Protein 4LF0 (pdb70)

CATH classification: 3.60.110.10

Secondary structure (DSSP, 8-state):
-B-S-S---TTEEEEEEE-PBPP---SHHHHHHHHHHHHHHHHHHHHH-TTEEEEE--TTTTT----SHHHHHHHPBPSSSHHHHHHHHHHHHTT-EEEEEEEEE--TTTTSSPPEEEEEEE-TTS-EEEEEE-SS--TTT--PPP------EE-GGG-EEEEEEGGGGGSHHHHHHHHHTT-SEEEEEE--BTT-HHHHHHHHHHHHHHHT-EEEEEE-EEE-SS-EEE---EEE-TTS-EEEE--S-TT-EEEEEEEHHHHHHHHHH--TT-HHHHHTSBTHHHHHHTTS-SS-B-S---HHHHHHHH-HHHHHHHHHHHS-SSSS-TTS-BTTB---

Radius of gyration: 20.75 Å; Cα contacts (8 Å, |Δi|>4): 813; chains: 1; bounding box: 48×52×61 Å

InterPro domains:
  IPR003010 Carbon-nitrogen hydrolase [PF00795] (15-268)
  IPR003010 Carbon-nitrogen hydrolase [PS50263] (13-260)
  IPR023719 Aliphatic amidase [MF_01242] (1-340)
  IPR036526 Carbon-nitrogen hydrolase superfamily [G3DSA:3.60.110.10] (1-348)
  IPR036526 Carbon-nitrogen hydrolase superfamily [SSF56317] (11-275)
  IPR050345 Aliphatic Amidase/Beta-Ureidopropionase [PTHR43674] (3-278)

Structure (mmCIF, N/CA/C/O backbone):
data_4LF0
#
_entry.id   4LF0
#
_cell.length_a   130.633
_cell.length_b   130.633
_cell.length_c   130.633
_cell.angle_alpha   90.00
_cell.angle_beta   90.00
_cell.angle_gamma   90.00
#
_symmetry.space_group_name_H-M   'P 42 3 2'
#
loop_
_entity.id
_entity.type
_entity.pdbx_description
1 polymer 'Aliphatic amidase'
2 water water
#
loop_
_atom_site.group_PDB
_atom_site.id
_atom_site.type_symbol
_atom_site.label_atom_id
_atom_site.label_alt_id
_atom_site.label_comp_id
_atom_site.label_asym_id
_atom_site.label_entity_id
_atom_site.label_seq_id
_atom_site.pdbx_PDB_ins_code
_atom_site.Cartn_x
_atom_site.Cartn_y
_atom_site.Cartn_z
_atom_site.occupancy
_atom_site.B_iso_or_equiv
_atom_site.auth_seq_id
_atom_site.auth_comp_id
_atom_site.auth_asym_id
_atom_site.auth_atom_id
_atom_site.pdbx_PDB_model_num
ATOM 1 N N . MET A 1 1 ? -29.541 -13.949 47.664 1.00 4.72 1 MET A N 1
ATOM 2 C CA . MET A 1 1 ? -29.560 -15.230 46.938 1.00 4.86 1 MET A CA 1
ATOM 3 C C . MET A 1 1 ? -30.733 -15.285 45.987 1.00 4.08 1 MET A C 1
ATOM 4 O O . MET A 1 1 ? -31.775 -15.931 46.283 1.00 6.27 1 MET A O 1
ATOM 9 N N . ARG A 1 2 ? -30.703 -14.540 44.897 1.00 3.59 2 ARG A N 1
ATOM 10 C CA . ARG A 1 2 ? -31.827 -14.447 44.001 1.00 3.25 2 ARG A CA 1
ATOM 11 C C . ARG A 1 2 ? -31.300 -14.130 42.615 1.00 3.24 2 ARG A C 1
ATOM 12 O O . ARG A 1 2 ? -30.252 -13.492 42.463 1.00 4.86 2 ARG A O 1
ATOM 20 N N . HIS A 1 3 ? -32.040 -14.587 41.596 1.00 2.96 3 HIS A N 1
ATOM 21 C CA . HIS A 1 3 ? -31.556 -14.544 40.220 1.00 2.79 3 HIS A CA 1
ATOM 22 C C . HIS A 1 3 ? -32.589 -14.000 39.272 1.00 2.83 3 HIS A C 1
ATOM 23 O O . HIS A 1 3 ? -33.767 -14.421 39.298 1.00 3.61 3 HIS A O 1
ATOM 30 N N . GLY A 1 4 ? -32.164 -13.144 38.360 1.00 2.69 4 GLY A N 1
ATOM 31 C CA . GLY A 1 4 ? -32.925 -12.707 37.231 1.00 3.26 4 GLY A CA 1
ATOM 32 C C . GLY A 1 4 ? -32.898 -11.243 36.967 1.00 2.97 4 GLY A C 1
ATOM 33 O O . GLY A 1 4 ? -33.197 -10.843 35.820 1.00 3.64 4 GLY A O 1
ATOM 34 N N . ASP A 1 5 ? -32.627 -10.431 37.964 1.00 3.14 5 ASP A N 1
ATOM 35 C CA . ASP A 1 5 ? -32.606 -8.970 37.816 1.00 3.49 5 ASP A CA 1
ATOM 36 C C . ASP A 1 5 ? -31.184 -8.495 37.514 1.00 3.14 5 ASP A C 1
ATOM 37 O O . ASP A 1 5 ? -30.213 -9.211 37.726 1.00 3.65 5 ASP A O 1
ATOM 42 N N . ILE A 1 6 ? -31.085 -7.226 37.083 1.00 3.31 6 ILE A N 1
ATOM 43 C CA . ILE A 1 6 ? -29.824 -6.534 36.890 1.00 3.39 6 ILE A CA 1
ATOM 44 C C . ILE A 1 6 ? -29.477 -5.583 38.053 1.00 3.83 6 ILE A C 1
ATOM 45 O O . ILE A 1 6 ? -28.368 -5.045 38.041 1.00 4.20 6 ILE A O 1
ATOM 50 N N . SER A 1 7 ? -30.391 -5.402 38.964 1.00 3.80 7 SER A N 1
ATOM 51 C CA . SER A 1 7 ? -30.182 -4.514 40.112 1.00 4.25 7 SER A CA 1
ATOM 52 C C . SER A 1 7 ? -29.395 -5.197 41.219 1.00 4.04 7 SER A C 1
ATOM 53 O O . SER A 1 7 ? -29.076 -6.420 41.136 1.00 4.47 7 SER A O 1
ATOM 56 N N . SER A 1 8 ? -29.084 -4.469 42.273 1.00 4.07 8 SER A N 1
ATOM 57 C CA . SER A 1 8 ? -28.671 -5.029 43.553 1.00 4.25 8 SER A CA 1
ATOM 58 C C . SER A 1 8 ? -29.077 -4.074 44.621 1.00 3.99 8 SER A C 1
ATOM 59 O O . SER A 1 8 ? -29.376 -2.881 44.330 1.00 7.15 8 SER A O 1
ATOM 62 N N . SER A 1 9 ? -29.163 -4.492 45.849 1.00 4.18 9 SER A N 1
ATOM 63 C CA . SER A 1 9 ? -29.626 -3.666 46.943 1.00 4.41 9 SER A CA 1
ATOM 64 C C . SER A 1 9 ? -28.523 -3.571 47.995 1.00 4.14 9 SER A C 1
ATOM 65 O O . SER A 1 9 ? -27.503 -4.232 47.933 1.00 4.69 9 SER A O 1
ATOM 68 N N . HIS A 1 10 ? -28.781 -2.775 49.067 1.00 4.74 10 HIS A N 1
ATOM 69 C CA . HIS A 1 10 ? -27.843 -2.753 50.146 1.00 5.02 10 HIS A CA 1
ATOM 70 C C . HIS A 1 10 ? -27.564 -4.133 50.727 1.00 4.65 10 HIS A C 1
ATOM 71 O O . HIS A 1 10 ? -26.478 -4.357 51.261 1.00 6.17 10 HIS A O 1
ATOM 78 N N . ASP A 1 11 ? -28.541 -5.043 50.669 1.00 4.20 11 ASP A N 1
ATOM 79 C CA . ASP A 1 11 ? -28.362 -6.375 51.192 1.00 4.25 11 ASP A CA 1
ATOM 80 C C . ASP A 1 11 ? -27.657 -7.349 50.247 1.00 4.00 11 ASP A C 1
ATOM 81 O O . ASP A 1 11 ? -27.187 -8.371 50.733 1.00 4.96 11 ASP A O 1
ATOM 86 N N . THR A 1 12 ? -27.632 -7.074 48.941 1.00 4.00 12 THR A N 1
ATOM 87 C CA . THR A 1 12 ? -27.105 -8.048 47.979 1.00 4.33 12 THR A CA 1
ATOM 88 C C . THR A 1 12 ? -25.897 -7.580 47.288 1.00 3.86 12 THR A C 1
ATOM 89 O O . THR A 1 12 ? -25.794 -6.401 46.867 1.00 5.16 12 THR A O 1
ATOM 93 N N . VAL A 1 13 ? -24.946 -8.480 47.078 1.00 4.07 13 VAL A N 1
ATOM 94 C CA . VAL A 1 13 ? -23.796 -8.227 46.208 1.00 3.63 13 VAL A CA 1
ATOM 95 C C . VAL A 1 13 ? -24.156 -8.738 44.838 1.00 3.24 13 VAL A C 1
ATOM 96 O O . VAL A 1 13 ? -24.503 -9.904 44.635 1.00 3.54 13 VAL A O 1
ATOM 100 N N . GLY A 1 14 ? -24.073 -7.843 43.852 1.00 3.36 14 GLY A N 1
ATOM 101 C CA . GLY A 1 14 ? -24.302 -8.220 42.460 1.00 3.35 14 GLY A CA 1
ATOM 102 C C . GLY A 1 14 ? -23.045 -8.800 41.894 1.00 3.12 14 GLY A C 1
ATOM 103 O O . GLY A 1 14 ? -22.042 -8.063 41.705 1.00 4.10 14 GLY A O 1
ATOM 104 N N . ILE A 1 15 ? -23.032 -10.088 41.595 1.00 2.78 15 ILE A N 1
ATOM 105 C CA . ILE A 1 15 ? -21.860 -10.777 41.075 1.00 3.06 15 ILE A CA 1
ATOM 106 C C . ILE A 1 15 ? -22.049 -11.113 39.615 1.00 3.07 15 ILE A C 1
ATOM 107 O O . ILE A 1 15 ? -23.067 -11.781 39.268 1.00 3.35 15 ILE A O 1
ATOM 112 N N . ALA A 1 16 ? -21.137 -10.710 38.753 1.00 3.31 16 ALA A N 1
ATOM 113 C CA . ALA A 1 16 ? -21.073 -11.171 37.373 1.00 3.17 16 ALA A CA 1
ATOM 114 C C . ALA A 1 16 ? -19.895 -12.076 37.172 1.00 3.09 16 ALA A C 1
ATOM 115 O O . ALA A 1 16 ? -18.785 -11.790 37.692 1.00 3.92 16 ALA A O 1
ATOM 117 N N . VAL A 1 17 ? -20.085 -13.166 36.451 1.00 3.06 17 VAL A N 1
ATOM 118 C CA . VAL A 1 17 ? -19.044 -14.090 36.051 1.00 3.03 17 VAL A CA 1
ATOM 119 C C . VAL A 1 17 ? -18.978 -14.126 34.534 1.00 2.60 17 VAL A C 1
ATOM 120 O O . VAL A 1 17 ? -20.015 -14.004 33.868 1.00 3.40 17 VAL A O 1
ATOM 124 N N . VAL A 1 18 ? -17.780 -14.291 33.984 1.00 2.74 18 VAL A N 1
ATOM 125 C CA . VAL A 1 18 ? -17.562 -14.160 32.547 1.00 2.89 18 VAL A CA 1
ATOM 126 C C . VAL A 1 18 ? -16.930 -15.427 31.967 1.00 2.70 18 VAL A C 1
ATOM 127 O O . VAL A 1 18 ? -15.853 -15.856 32.375 1.00 2.81 18 VAL A O 1
ATOM 131 N N . ASN A 1 19 ? -17.602 -15.982 30.955 1.00 2.70 19 ASN A N 1
ATOM 132 C CA . ASN A 1 19 ? -17.173 -17.103 30.143 1.00 2.78 19 ASN A CA 1
ATOM 133 C C . ASN A 1 19 ? -16.090 -16.624 29.122 1.00 2.75 19 ASN A C 1
ATOM 134 O O . ASN A 1 19 ? -16.237 -16.786 27.905 1.00 2.95 19 ASN A O 1
ATOM 139 N N . TYR A 1 20 ? -15.033 -15.999 29.613 1.00 3.19 20 TYR A N 1
ATOM 140 C CA . TYR A 1 20 ? -14.148 -15.241 28.714 1.00 2.89 20 TYR A CA 1
ATOM 141 C C . TYR A 1 20 ? -13.501 -16.176 27.696 1.00 3.13 20 TYR A C 1
ATOM 142 O O . TYR A 1 20 ? -12.892 -17.188 28.068 1.00 3.29 20 TYR A O 1
ATOM 151 N N . LYS A 1 21 ? -13.639 -15.764 26.446 1.00 3.28 21 LYS A N 1
ATOM 152 C CA A LYS A 1 21 ? -12.916 -16.560 25.379 0.50 3.65 21 LYS A CA 1
ATOM 153 C CA B LYS A 1 21 ? -13.007 -16.604 25.371 0.50 3.72 21 LYS A CA 1
ATOM 154 C C . LYS A 1 21 ? -11.399 -16.660 25.576 1.00 3.37 21 LYS A C 1
ATOM 155 O O . LYS A 1 21 ? -10.700 -15.603 25.764 1.00 4.12 21 LYS A O 1
ATOM 166 N N . MET A 1 22 ? -10.887 -17.841 25.575 1.00 3.49 22 MET A N 1
ATOM 167 C CA . MET A 1 22 ? -9.478 -18.020 25.903 1.00 3.66 22 MET A CA 1
ATOM 168 C C . MET A 1 22 ? -8.609 -17.366 24.853 1.00 4.03 22 MET A C 1
ATOM 169 O O . MET A 1 22 ? -8.675 -17.721 23.674 1.00 4.86 22 MET A O 1
ATOM 174 N N . PRO A 1 23 ? -7.725 -16.442 25.224 1.00 4.50 23 PRO A N 1
ATOM 175 C CA . PRO A 1 23 ? -6.783 -15.873 24.274 1.00 5.39 23 PRO A CA 1
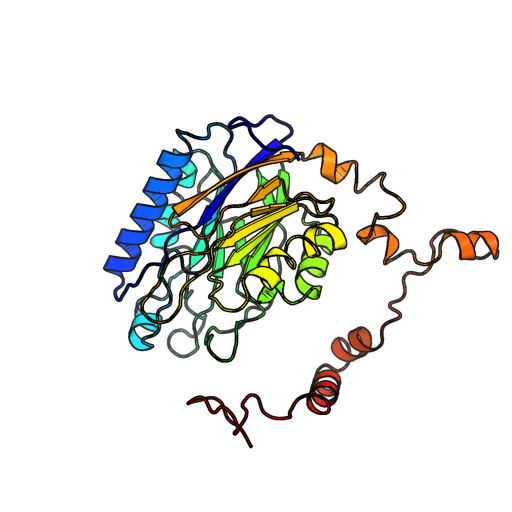ATOM 176 C C . PRO A 1 23 ? -5.712 -16.873 23.884 1.00 4.86 23 PRO A C 1
ATOM 177 O O . PRO A 1 23 ? -5.385 -17.762 24.581 1.00 5.23 23 PRO A O 1
ATOM 181 N N . ARG A 1 24 ? -5.159 -16.639 22.710 1.00 5.78 24 ARG A N 1
ATOM 182 C CA A ARG A 1 24 ? -3.883 -17.372 22.350 0.56 7.66 24 ARG A CA 1
ATOM 183 C CA B ARG A 1 24 ? -4.083 -17.257 21.964 0.44 5.90 24 ARG A CA 1
ATOM 184 C C . ARG A 1 24 ? -2.813 -16.285 21.771 1.00 6.90 24 ARG A C 1
ATOM 185 O O . ARG A 1 24 ? -2.867 -15.645 20.736 1.00 8.62 24 ARG A O 1
ATOM 200 N N . LEU A 1 25 ? -2.037 -16.041 22.842 1.00 7.21 25 LEU A N 1
ATOM 201 C CA . LEU A 1 25 ? -1.101 -14.895 22.820 1.00 6.88 25 LEU A CA 1
ATOM 202 C C . LEU A 1 25 ? 0.300 -15.397 22.946 1.00 7.83 25 LEU A C 1
ATOM 203 O O . LEU A 1 25 ? 0.614 -16.488 23.377 1.00 8.29 25 LEU A O 1
ATOM 208 N N . HIS A 1 26 ? 1.280 -14.451 22.627 1.00 8.17 26 HIS A N 1
ATOM 209 C CA . HIS A 1 26 ? 2.685 -14.796 22.571 1.00 8.92 26 HIS A CA 1
ATOM 210 C C . HIS A 1 26 ? 3.606 -13.769 23.137 1.00 9.69 26 HIS A C 1
ATOM 211 O O . HIS A 1 26 ? 4.698 -14.138 23.598 1.00 12.13 26 HIS A O 1
ATOM 218 N N . THR A 1 27 ? 3.226 -12.537 23.197 1.00 9.26 27 THR A N 1
ATOM 219 C CA . THR A 1 27 ? 4.097 -11.408 23.564 1.00 9.22 27 THR A CA 1
ATOM 220 C C . THR A 1 27 ? 3.537 -10.573 24.637 1.00 8.15 27 THR A C 1
ATOM 221 O O . THR A 1 27 ? 2.269 -10.529 24.864 1.00 8.39 27 THR A O 1
ATOM 225 N N . LYS A 1 28 ? 4.369 -9.832 25.331 1.00 9.08 28 LYS A N 1
ATOM 226 C CA . LYS A 1 28 ? 3.916 -8.902 26.347 1.00 8.87 28 LYS A CA 1
ATOM 227 C C . LYS A 1 28 ? 2.966 -7.894 25.784 1.00 8.76 28 LYS A C 1
ATOM 228 O O . LYS A 1 28 ? 1.941 -7.565 26.391 1.00 7.87 28 LYS A O 1
ATOM 234 N N . ALA A 1 29 ? 3.225 -7.332 24.604 1.00 8.52 29 ALA A N 1
ATOM 235 C CA . ALA A 1 29 ? 2.335 -6.352 24.042 1.00 8.74 29 ALA A CA 1
ATOM 236 C C . ALA A 1 29 ? 0.951 -6.956 23.815 1.00 7.43 29 ALA A C 1
ATOM 237 O O . ALA A 1 29 ? -0.051 -6.293 23.970 1.00 6.99 29 ALA A O 1
ATOM 239 N N . GLU A 1 30 ? 0.906 -8.201 23.332 1.00 7.45 30 GLU A N 1
ATOM 240 C CA . GLU A 1 30 ? -0.399 -8.858 23.152 1.00 6.35 30 GLU A CA 1
ATOM 241 C C . GLU A 1 30 ? -1.143 -9.022 24.491 1.00 5.51 30 GLU A C 1
ATOM 242 O O . GLU A 1 30 ? -2.370 -8.867 24.497 1.00 6.13 30 GLU A O 1
ATOM 248 N N . VAL A 1 31 ? -0.431 -9.352 25.524 1.00 5.52 31 VAL A N 1
ATOM 249 C CA . VAL A 1 31 ? -1.030 -9.508 26.832 1.00 5.74 31 VAL A CA 1
ATOM 250 C C . VAL A 1 31 ? -1.626 -8.166 27.303 1.00 5.30 31 VAL A C 1
ATOM 251 O O . VAL A 1 31 ? -2.765 -8.098 27.757 1.00 5.72 31 VAL A O 1
ATOM 255 N N . ILE A 1 32 ? -0.854 -7.056 27.166 1.00 5.61 32 ILE A N 1
ATOM 256 C CA . ILE A 1 32 ? -1.367 -5.749 27.554 1.00 5.48 32 ILE A CA 1
ATOM 257 C C . ILE A 1 32 ? -2.603 -5.380 26.723 1.00 5.72 32 ILE A C 1
ATOM 258 O O . ILE A 1 32 ? -3.575 -4.858 27.278 1.00 5.58 32 ILE A O 1
ATOM 263 N N . GLU A 1 33 ? -2.574 -5.625 25.424 1.00 5.77 33 GLU A N 1
ATOM 264 C CA . GLU A 1 33 ? -3.712 -5.314 24.624 1.00 5.91 33 GLU A CA 1
ATOM 265 C C . GLU A 1 33 ? -4.979 -6.067 25.095 1.00 4.92 33 GLU A C 1
ATOM 266 O O . GLU A 1 33 ? -6.043 -5.527 25.175 1.00 5.69 33 GLU A O 1
ATOM 272 N N . ASN A 1 34 ? -4.793 -7.371 25.427 1.00 4.66 34 ASN A N 1
ATOM 273 C CA . ASN A 1 34 ? -5.933 -8.143 25.924 1.00 4.62 34 ASN A CA 1
ATOM 274 C C . ASN A 1 34 ? -6.325 -7.682 27.307 1.00 4.62 34 ASN A C 1
ATOM 275 O O . ASN A 1 34 ? -7.547 -7.667 27.620 1.00 4.96 34 ASN A O 1
ATOM 280 N N . ALA A 1 35 ? -5.426 -7.262 28.175 1.00 4.75 35 ALA A N 1
ATOM 281 C CA . ALA A 1 35 ? -5.801 -6.710 29.457 1.00 4.95 35 ALA A CA 1
ATOM 282 C C . ALA A 1 35 ? -6.743 -5.518 29.261 1.00 5.06 35 ALA A C 1
ATOM 283 O O . ALA A 1 35 ? -7.702 -5.327 30.004 1.00 4.74 35 ALA A O 1
ATOM 285 N N . LYS A 1 36 ? -6.425 -4.664 28.264 1.00 5.13 36 LYS A N 1
ATOM 286 C CA . LYS A 1 36 ? -7.257 -3.518 27.977 1.00 5.41 36 LYS A CA 1
ATOM 287 C C . LYS A 1 36 ? -8.638 -3.925 27.436 1.00 5.26 36 LYS A C 1
ATOM 288 O O . LYS A 1 36 ? -9.634 -3.277 27.694 1.00 6.05 36 LYS A O 1
ATOM 294 N N . LYS A 1 37 ? -8.719 -5.027 26.699 1.00 5.06 37 LYS A N 1
ATOM 295 C CA . LYS A 1 37 ? -9.988 -5.581 26.284 1.00 4.90 37 LYS A CA 1
ATOM 296 C C . LYS A 1 37 ? -10.820 -6.022 27.493 1.00 4.58 37 LYS A C 1
ATOM 297 O O . LYS A 1 37 ? -12.031 -5.785 27.538 1.00 4.87 37 LYS A O 1
ATOM 307 N N . ILE A 1 38 ? -10.181 -6.658 28.466 1.00 4.66 38 ILE A N 1
ATOM 308 C CA . ILE A 1 38 ? -10.901 -7.038 29.689 1.00 4.36 38 ILE A CA 1
ATOM 309 C C . ILE A 1 38 ? -11.401 -5.778 30.402 1.00 4.43 38 ILE A C 1
ATOM 310 O O . ILE A 1 38 ? -12.550 -5.713 30.826 1.00 4.75 38 ILE A O 1
ATOM 315 N N . ALA A 1 39 ? -10.542 -4.765 30.523 1.00 4.62 39 ALA A N 1
ATOM 316 C CA . ALA A 1 39 ? -10.958 -3.513 31.154 1.00 5.15 39 ALA A CA 1
ATOM 317 C C . ALA A 1 39 ? -12.179 -2.927 30.438 1.00 5.59 39 ALA A C 1
ATOM 318 O O . ALA A 1 39 ? -13.146 -2.486 31.091 1.00 5.66 39 ALA A O 1
ATOM 320 N N . ASP A 1 40 ? -12.154 -2.875 29.120 1.00 5.29 40 ASP A N 1
ATOM 321 C CA . ASP A 1 40 ? -13.249 -2.348 28.393 1.00 5.50 40 ASP A CA 1
ATOM 322 C C . ASP A 1 40 ? -14.521 -3.150 28.654 1.00 5.44 40 ASP A C 1
ATOM 323 O O . ASP A 1 40 ? -15.633 -2.628 28.692 1.00 6.06 40 ASP A O 1
ATOM 328 N N . MET A 1 41 ? -14.370 -4.478 28.732 1.00 4.57 41 MET A N 1
ATOM 329 C CA . MET A 1 41 ? -15.510 -5.348 29.023 1.00 4.75 41 MET A CA 1
ATOM 330 C C . MET A 1 41 ? -16.081 -5.077 30.361 1.00 4.71 41 MET A C 1
ATOM 331 O O . MET A 1 41 ? -17.328 -5.021 30.513 1.00 5.21 41 MET A O 1
ATOM 336 N N . VAL A 1 42 ? -15.284 -4.874 31.393 1.00 4.46 42 VAL A N 1
ATOM 337 C CA . VAL A 1 42 ? -15.797 -4.518 32.722 1.00 4.88 42 VAL A CA 1
ATOM 338 C C . VAL A 1 42 ? -16.668 -3.289 32.673 1.00 4.27 42 VAL A C 1
ATOM 339 O O . VAL A 1 42 ? -17.753 -3.218 33.215 1.00 4.74 42 VAL A O 1
ATOM 343 N N . VAL A 1 43 ? -16.146 -2.226 32.027 1.00 4.17 43 VAL A N 1
ATOM 344 C CA . VAL A 1 43 ? -16.856 -0.968 31.970 1.00 4.73 43 VAL A CA 1
ATOM 345 C C . VAL A 1 43 ? -18.164 -1.106 31.205 1.00 4.72 43 VAL A C 1
ATOM 346 O O . VAL A 1 43 ? -19.201 -0.554 31.635 1.00 5.56 43 VAL A O 1
ATOM 350 N N . GLY A 1 44 ? -18.137 -1.798 30.082 1.00 4.79 44 GLY A N 1
ATOM 351 C CA . GLY A 1 44 ? -19.383 -2.027 29.362 1.00 5.14 44 GLY A CA 1
ATOM 352 C C . GLY A 1 44 ? -20.396 -2.841 30.122 1.00 4.86 44 GLY A C 1
ATOM 353 O O . GLY A 1 44 ? -21.581 -2.538 30.159 1.00 5.37 44 GLY A O 1
ATOM 354 N N . MET A 1 45 ? -19.930 -3.907 30.770 1.00 4.43 45 MET A N 1
ATOM 355 C CA . MET A 1 45 ? -20.843 -4.749 31.567 1.00 4.35 45 MET A CA 1
ATOM 356 C C . MET A 1 45 ? -21.527 -3.920 32.624 1.00 4.69 45 MET A C 1
ATOM 357 O O . MET A 1 45 ? -22.728 -4.128 32.890 1.00 5.13 45 MET A O 1
ATOM 362 N N . LYS A 1 46 ? -20.823 -2.977 33.275 1.00 4.79 46 LYS A N 1
ATOM 363 C CA . LYS A 1 46 ? -21.448 -2.184 34.310 1.00 4.50 46 LYS A CA 1
ATOM 364 C C . LYS A 1 46 ? -22.554 -1.324 33.756 1.00 4.89 46 LYS A C 1
ATOM 365 O O . LYS A 1 46 ? -23.543 -1.083 34.475 1.00 5.51 46 LYS A O 1
ATOM 371 N N . GLN A 1 47 ? -22.436 -0.846 32.558 1.00 5.23 47 GLN A N 1
ATOM 372 C CA A GLN A 1 47 ? -23.512 -0.086 31.965 0.50 6.21 47 GLN A CA 1
ATOM 373 C CA B GLN A 1 47 ? -23.511 -0.083 31.953 0.50 5.90 47 GLN A CA 1
ATOM 374 C C . GLN A 1 47 ? -24.769 -0.942 31.792 1.00 5.48 47 GLN A C 1
ATOM 375 O O . GLN A 1 47 ? -25.899 -0.409 31.859 1.00 9.19 47 GLN A O 1
ATOM 386 N N . GLY A 1 48 ? -24.638 -2.215 31.552 1.00 4.89 48 GLY A N 1
ATOM 387 C CA . GLY A 1 48 ? -25.794 -3.092 31.437 1.00 5.04 48 GLY A CA 1
ATOM 388 C C . GLY A 1 48 ? -26.281 -3.688 32.747 1.00 3.99 48 GLY A C 1
ATOM 389 O O . GLY A 1 48 ? -27.451 -4.087 32.802 1.00 4.29 48 GLY A O 1
ATOM 390 N N . LEU A 1 49 ? -25.421 -3.764 33.748 1.00 4.00 49 LEU A N 1
ATOM 391 C CA . LEU A 1 49 ? -25.697 -4.422 35.002 1.00 3.88 49 LEU A CA 1
ATOM 392 C C . LEU A 1 49 ? -25.424 -3.394 36.121 1.00 3.80 49 LEU A C 1
ATOM 393 O O . LEU A 1 49 ? -24.405 -3.442 36.790 1.00 4.09 49 LEU A O 1
ATOM 398 N N . PRO A 1 50 ? -26.363 -2.472 36.359 1.00 4.22 50 PRO A N 1
ATOM 399 C CA . PRO A 1 50 ? -26.113 -1.412 37.316 1.00 4.56 50 PRO A CA 1
ATOM 400 C C . PRO A 1 50 ? -25.913 -1.906 38.719 1.00 4.06 50 PRO A C 1
ATOM 401 O O . PRO A 1 50 ? -25.321 -1.163 39.538 1.00 4.95 50 PRO A O 1
ATOM 405 N N . GLY A 1 51 ? -26.399 -3.097 39.059 1.00 3.79 51 GLY A N 1
ATOM 406 C CA . GLY A 1 51 ? -26.140 -3.667 40.360 1.00 4.01 51 GLY A CA 1
ATOM 407 C C . GLY A 1 51 ? -24.803 -4.313 40.552 1.00 3.84 51 GLY A C 1
ATOM 408 O O . GLY A 1 51 ? -24.502 -4.783 41.665 1.00 4.14 51 GLY A O 1
ATOM 409 N N . MET A 1 52 ? -23.981 -4.410 39.530 1.00 3.89 52 MET A N 1
ATOM 410 C CA . MET A 1 52 ? -22.731 -5.167 39.623 1.00 4.00 52 MET A CA 1
ATOM 411 C C . MET A 1 52 ? -21.789 -4.548 40.621 1.00 3.57 52 MET A C 1
ATOM 412 O O . MET A 1 52 ? -21.398 -3.344 40.511 1.00 5.12 52 MET A O 1
ATOM 417 N N . ASP A 1 53 ? -21.370 -5.358 41.586 1.00 3.31 53 ASP A N 1
ATOM 418 C CA . ASP A 1 53 ? -20.429 -5.045 42.629 1.00 3.64 53 ASP A CA 1
ATOM 419 C C . ASP A 1 53 ? -19.150 -5.852 42.522 1.00 3.38 53 ASP A C 1
ATOM 420 O O . ASP A 1 53 ? -18.143 -5.450 43.136 1.00 3.68 53 ASP A O 1
ATOM 425 N N . LEU A 1 54 ? -19.193 -6.997 41.853 1.00 3.38 54 LEU A N 1
ATOM 426 C CA . LEU A 1 54 ? -18.052 -7.889 41.708 1.00 3.32 54 LEU A CA 1
ATOM 427 C C . LEU A 1 54 ? -18.115 -8.486 40.352 1.00 3.18 54 LEU A C 1
ATOM 428 O O . LEU A 1 54 ? -19.168 -9.052 39.985 1.00 3.94 54 LEU A O 1
ATOM 433 N N . VAL A 1 55 ? -17.024 -8.432 39.580 1.00 3.10 55 VAL A N 1
ATOM 434 C CA . VAL A 1 55 ? -16.925 -9.089 38.300 1.00 3.44 55 VAL A CA 1
ATOM 435 C C . VAL A 1 55 ? -15.777 -10.052 38.329 1.00 3.03 55 VAL A C 1
ATOM 436 O O . VAL A 1 55 ? -14.696 -9.746 38.870 1.00 4.29 55 VAL A O 1
ATOM 440 N N . VAL A 1 56 ? -15.964 -11.270 37.785 1.00 3.27 56 VAL A N 1
ATOM 441 C CA . VAL A 1 56 ? -15.016 -12.330 37.909 1.00 3.07 56 VAL A CA 1
ATOM 442 C C . VAL A 1 56 ? -14.628 -12.867 36.534 1.00 3.12 56 VAL A C 1
ATOM 443 O O . VAL A 1 56 ? -15.492 -13.280 35.764 1.00 3.25 56 VAL A O 1
ATOM 447 N N . PHE A 1 57 ? -13.317 -12.881 36.242 1.00 3.03 57 PHE A N 1
ATOM 448 C CA . PHE A 1 57 ? -12.793 -13.399 35.002 1.00 3.21 57 PHE A CA 1
ATOM 449 C C . PHE A 1 57 ? -12.076 -14.736 35.236 1.00 3.22 57 PHE A C 1
ATOM 450 O O . PHE A 1 57 ? -11.558 -15.021 36.320 1.00 3.85 57 PHE A O 1
ATOM 458 N N . PRO A 1 58 ? -12.018 -15.582 34.175 1.00 3.16 58 PRO A N 1
ATOM 459 C CA . PRO A 1 58 ? -11.376 -16.891 34.337 1.00 3.06 58 PRO A CA 1
ATOM 460 C C . PRO A 1 58 ? -9.886 -16.851 34.583 1.00 3.07 58 PRO A C 1
ATOM 461 O O . PRO A 1 58 ? -9.141 -15.905 34.197 1.00 3.40 58 PRO A O 1
ATOM 465 N N . GLU A 1 59 ? -9.364 -17.934 35.132 1.00 3.53 59 GLU A N 1
ATOM 466 C CA . GLU A 1 59 ? -7.924 -18.244 35.036 1.00 3.63 59 GLU A CA 1
ATOM 467 C C . GLU A 1 59 ? -7.524 -18.197 33.604 1.00 3.21 59 GLU A C 1
ATOM 468 O O . GLU A 1 59 ? -8.234 -18.711 32.719 1.00 3.79 59 GLU A O 1
ATOM 474 N N . TYR A 1 60 ? -6.347 -17.622 33.346 1.00 3.28 60 TYR A N 1
ATOM 475 C CA . TYR A 1 60 ? -5.758 -17.469 32.021 1.00 3.84 60 TYR A CA 1
ATOM 476 C C . TYR A 1 60 ? -6.422 -16.418 31.183 1.00 3.66 60 TYR A C 1
ATOM 477 O O . TYR A 1 60 ? -6.030 -16.250 29.994 1.00 4.35 60 TYR A O 1
ATOM 486 N N . SER A 1 61 ? -7.402 -15.692 31.652 1.00 3.83 61 SER A N 1
ATOM 487 C CA . SER A 1 61 ? -8.058 -14.782 30.769 1.00 3.88 61 SER A CA 1
ATOM 488 C C . SER A 1 61 ? -7.181 -13.615 30.319 1.00 3.89 61 SER A C 1
ATOM 489 O O . SER A 1 61 ? -7.518 -13.009 29.305 1.00 4.64 61 SER A O 1
ATOM 492 N N . THR A 1 62 ? -6.136 -13.271 31.065 1.00 3.71 62 THR A N 1
ATOM 493 C CA . THR A 1 62 ? -5.267 -12.183 30.648 1.00 3.88 62 THR A CA 1
ATOM 494 C C . THR A 1 62 ? -4.202 -12.647 29.647 1.00 4.43 62 THR A C 1
ATOM 495 O O . THR A 1 62 ? -4.013 -11.970 28.619 1.00 5.26 62 THR A O 1
ATOM 499 N N . MET A 1 63 ? -3.483 -13.705 29.936 1.00 4.18 63 MET A N 1
ATOM 500 C CA . MET A 1 63 ? -2.375 -14.174 29.122 1.00 4.36 63 MET A CA 1
ATOM 501 C C . MET A 1 63 ? -2.762 -15.252 28.152 1.00 4.62 63 MET A C 1
ATOM 502 O O . MET A 1 63 ? -1.982 -15.561 27.210 1.00 5.38 63 MET A O 1
ATOM 507 N N . GLY A 1 64 ? -3.888 -15.979 28.357 1.00 4.29 64 GLY A N 1
ATOM 508 C CA . GLY A 1 64 ? -4.022 -17.327 27.877 1.00 4.22 64 GLY A CA 1
ATOM 509 C C . GLY A 1 64 ? -3.028 -18.251 28.488 1.00 4.58 64 GLY A C 1
ATOM 510 O O . GLY A 1 64 ? -2.332 -17.850 29.467 1.00 5.83 64 GLY A O 1
ATOM 511 N N . ILE A 1 65 ? -2.957 -19.485 28.036 1.00 4.91 65 ILE A N 1
ATOM 512 C CA . ILE A 1 65 ? -1.927 -20.433 28.510 1.00 5.62 65 ILE A CA 1
ATOM 513 C C . ILE A 1 65 ? -0.688 -20.270 27.654 1.00 5.48 65 ILE A C 1
ATOM 514 O O . ILE A 1 65 ? -0.717 -20.467 26.447 1.00 6.76 65 ILE A O 1
ATOM 519 N N . MET A 1 66 ? 0.429 -19.899 28.283 1.00 6.00 66 MET A N 1
ATOM 520 C CA . MET A 1 66 ? 1.692 -19.714 27.588 1.00 6.63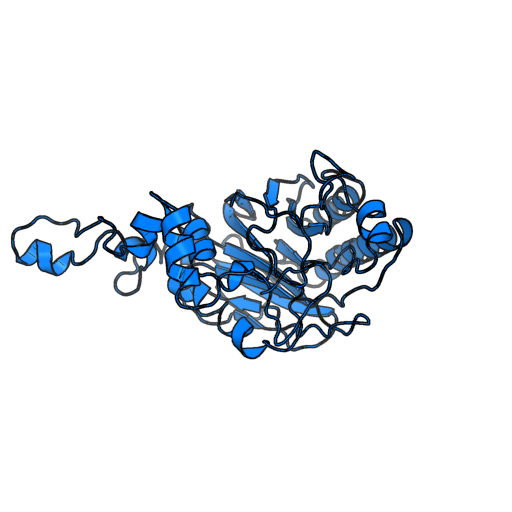 66 MET A CA 1
ATOM 521 C C . MET A 1 66 ? 2.404 -21.073 27.447 1.00 7.32 66 MET A C 1
ATOM 522 O O . MET A 1 66 ? 3.268 -21.417 28.261 1.00 8.79 66 MET A O 1
ATOM 527 N N . TYR A 1 67 ? 2.012 -21.849 26.483 1.00 7.33 67 TYR A N 1
ATOM 528 C CA . TYR A 1 67 ? 2.556 -23.181 26.222 1.00 7.80 67 TYR A CA 1
ATOM 529 C C . TYR A 1 67 ? 4.107 -23.100 25.976 1.00 9.46 67 TYR A C 1
ATOM 530 O O . TYR A 1 67 ? 4.783 -24.079 26.257 1.00 10.29 67 TYR A O 1
ATOM 539 N N . ASP A 1 68 ? 4.545 -22.071 25.278 1.00 8.20 68 ASP A N 1
ATOM 540 C CA . ASP A 1 68 ? 6.006 -21.901 24.932 1.00 9.56 68 ASP A CA 1
ATOM 541 C C . ASP A 1 68 ? 6.714 -21.422 26.208 1.00 9.17 68 ASP A C 1
ATOM 542 O O . ASP A 1 68 ? 6.322 -20.380 26.769 1.00 8.90 68 ASP A O 1
ATOM 547 N N . GLN A 1 69 ? 7.724 -22.117 26.686 1.00 10.35 69 GLN A N 1
ATOM 548 C CA . GLN A 1 69 ? 8.350 -21.760 27.909 1.00 10.54 69 GLN A CA 1
ATOM 549 C C . GLN A 1 69 ? 9.044 -20.391 27.901 1.00 9.63 69 GLN A C 1
ATOM 550 O O . GLN A 1 69 ? 9.006 -19.682 28.873 1.00 9.12 69 GLN A O 1
ATOM 556 N N . ASP A 1 70 ? 9.696 -20.074 26.789 1.00 9.34 70 ASP A N 1
ATOM 557 C CA . ASP A 1 70 ? 10.268 -18.762 26.712 1.00 10.40 70 ASP A CA 1
ATOM 558 C C . ASP A 1 70 ? 9.243 -17.651 26.799 1.00 9.20 70 ASP A C 1
ATOM 559 O O . ASP A 1 70 ? 9.463 -16.638 27.495 1.00 9.65 70 ASP A O 1
ATOM 564 N N . GLU A 1 71 ? 8.128 -17.854 26.115 1.00 8.21 71 GLU A N 1
ATOM 565 C CA . GLU A 1 71 ? 7.057 -16.854 26.194 1.00 8.67 71 GLU A CA 1
ATOM 566 C C . GLU A 1 71 ? 6.432 -16.830 27.590 1.00 7.58 71 GLU A C 1
ATOM 567 O O . GLU A 1 71 ? 6.100 -15.712 28.063 1.00 7.83 71 GLU A O 1
ATOM 573 N N . MET A 1 72 ? 6.315 -17.955 28.263 1.00 7.24 72 MET A N 1
ATOM 574 C CA . MET A 1 72 ? 5.854 -17.987 29.630 1.00 7.32 72 MET A CA 1
ATOM 575 C C . MET A 1 72 ? 6.726 -17.082 30.500 1.00 7.19 72 MET A C 1
ATOM 576 O O . MET A 1 72 ? 6.257 -16.278 31.320 1.00 8.05 72 MET A O 1
ATOM 581 N N . PHE A 1 73 ? 8.053 -17.246 30.442 1.00 7.95 73 PHE A N 1
ATOM 582 C CA . PHE A 1 73 ? 8.910 -16.440 31.249 1.00 7.38 73 PHE A CA 1
ATOM 583 C C . PHE A 1 73 ? 8.882 -14.991 30.808 1.00 7.77 73 PHE A C 1
ATOM 584 O O . PHE A 1 73 ? 8.930 -14.117 31.698 1.00 8.69 73 PHE A O 1
ATOM 592 N N . ALA A 1 74 ? 8.836 -14.720 29.566 1.00 7.75 74 ALA A N 1
ATOM 593 C CA . ALA A 1 74 ? 8.867 -13.347 29.068 1.00 8.58 74 ALA A CA 1
ATOM 594 C C . ALA A 1 74 ? 7.648 -12.588 29.429 1.00 8.33 74 ALA A C 1
ATOM 595 O O . ALA A 1 74 ? 7.699 -11.361 29.605 1.00 9.97 74 ALA A O 1
ATOM 597 N N . THR A 1 75 ? 6.465 -13.230 29.612 1.00 6.77 75 THR A N 1
ATOM 598 C CA . THR A 1 75 ? 5.222 -12.563 29.879 1.00 7.04 75 THR A CA 1
ATOM 599 C C . THR A 1 75 ? 4.823 -12.707 31.353 1.00 6.83 75 THR A C 1
ATOM 600 O O . THR A 1 75 ? 3.765 -12.175 31.706 1.00 8.50 75 THR A O 1
ATOM 604 N N . ALA A 1 76 ? 5.597 -13.331 32.185 1.00 7.15 76 ALA A N 1
ATOM 605 C CA . ALA A 1 76 ? 5.210 -13.447 33.553 1.00 7.04 76 ALA A CA 1
ATOM 606 C C . ALA A 1 76 ? 5.089 -12.080 34.211 1.00 6.57 76 ALA A C 1
ATOM 607 O O . ALA A 1 76 ? 5.980 -11.201 34.002 1.00 7.77 76 ALA A O 1
ATOM 609 N N . ALA A 1 77 ? 4.075 -11.860 34.980 1.00 6.67 77 ALA A N 1
ATOM 610 C CA . ALA A 1 77 ? 3.745 -10.535 35.509 1.00 6.37 77 ALA A CA 1
ATOM 611 C C . ALA A 1 77 ? 4.279 -10.289 36.879 1.00 5.48 77 ALA A C 1
ATOM 612 O O . ALA A 1 77 ? 4.504 -11.168 37.689 1.00 7.02 77 ALA A O 1
ATOM 614 N N . SER A 1 78 ? 4.537 -8.990 37.147 1.00 6.29 78 SER A N 1
ATOM 615 C CA . SER A 1 78 ? 4.661 -8.505 38.480 1.00 7.40 78 SER A CA 1
ATOM 616 C C . SER A 1 78 ? 3.294 -8.120 39.071 1.00 6.50 78 SER A C 1
ATOM 617 O O . SER A 1 78 ? 2.455 -7.633 38.312 1.00 6.87 78 SER A O 1
ATOM 620 N N . ILE A 1 79 ? 3.115 -8.279 40.331 1.00 6.57 79 ILE A N 1
ATOM 621 C CA . ILE A 1 79 ? 1.915 -7.868 41.005 1.00 6.47 79 ILE A CA 1
ATOM 622 C C . ILE A 1 79 ? 2.323 -7.035 42.248 1.00 5.77 79 ILE A C 1
ATOM 623 O O . ILE A 1 79 ? 2.996 -7.624 43.142 1.00 7.67 79 ILE A O 1
ATOM 628 N N . PRO A 1 80 ? 1.941 -5.773 42.370 1.00 6.07 80 PRO A N 1
ATOM 629 C CA . PRO A 1 80 ? 1.242 -5.006 41.330 1.00 5.69 80 PRO A CA 1
ATOM 630 C C . PRO A 1 80 ? 2.115 -4.822 40.093 1.00 5.40 80 PRO A C 1
ATOM 631 O O . PRO A 1 80 ? 3.375 -4.888 40.173 1.00 6.68 80 PRO A O 1
ATOM 635 N N . GLY A 1 81 ? 1.491 -4.568 38.975 1.00 5.58 81 GLY A N 1
ATOM 636 C CA . GLY A 1 81 ? 2.181 -4.299 37.748 1.00 5.68 81 GLY A CA 1
ATOM 637 C C . GLY A 1 81 ? 1.302 -3.592 36.772 1.00 5.27 81 GLY A C 1
ATOM 638 O O . GLY A 1 81 ? 0.264 -3.025 37.067 1.00 5.14 81 GLY A O 1
ATOM 639 N N . GLU A 1 82 ? 1.737 -3.596 35.503 1.00 5.00 82 GLU A N 1
ATOM 640 C CA . GLU A 1 82 ? 1.031 -2.910 34.456 1.00 5.09 82 GLU A CA 1
ATOM 641 C C . GLU A 1 82 ? -0.349 -3.491 34.218 1.00 4.50 82 GLU A C 1
ATOM 642 O O . GLU A 1 82 ? -1.323 -2.769 34.093 1.00 5.29 82 GLU A O 1
ATOM 648 N N . GLU A 1 83 ? -0.434 -4.826 34.148 1.00 4.79 83 GLU A N 1
ATOM 649 C CA . GLU A 1 83 ? -1.754 -5.469 33.978 1.00 4.91 83 GLU A CA 1
ATOM 650 C C . GLU A 1 83 ? -2.692 -5.145 35.098 1.00 5.11 83 GLU A C 1
ATOM 651 O O . GLU A 1 83 ? -3.840 -4.767 34.879 1.00 5.06 83 GLU A O 1
ATOM 657 N N . THR A 1 84 ? -2.237 -5.260 36.353 1.00 4.75 84 THR A N 1
ATOM 658 C CA . THR A 1 84 ? -3.144 -4.980 37.444 1.00 5.11 84 THR A CA 1
ATOM 659 C C . THR A 1 84 ? -3.552 -3.504 37.468 1.00 4.53 84 THR A C 1
ATOM 660 O O . THR A 1 84 ? -4.653 -3.177 37.881 1.00 5.18 84 THR A O 1
ATOM 664 N N . ALA A 1 85 ? -2.665 -2.585 37.015 1.00 4.43 85 ALA A N 1
ATOM 665 C CA . ALA A 1 85 ? -3.028 -1.183 36.944 1.00 4.30 85 ALA A CA 1
ATOM 666 C C . ALA A 1 85 ? -4.189 -0.988 35.954 1.00 4.80 85 ALA A C 1
ATOM 667 O O . ALA A 1 85 ? -5.086 -0.184 36.191 1.00 4.84 85 ALA A O 1
ATOM 669 N N . ILE A 1 86 ? -4.107 -1.677 34.832 1.00 4.51 86 ILE A N 1
ATOM 670 C CA . ILE A 1 86 ? -5.171 -1.576 33.814 1.00 4.85 86 ILE A CA 1
ATOM 671 C C . ILE A 1 86 ? -6.477 -2.067 34.392 1.00 4.40 86 ILE A C 1
ATOM 672 O O . ILE A 1 86 ? -7.531 -1.460 34.190 1.00 4.73 86 ILE A O 1
ATOM 677 N N . PHE A 1 87 ? -6.451 -3.198 35.100 1.00 4.18 87 PHE A N 1
ATOM 678 C CA . PHE A 1 87 ? -7.657 -3.733 35.752 1.00 4.32 87 PHE A CA 1
ATOM 679 C C . PHE A 1 87 ? -8.163 -2.800 36.822 1.00 4.42 87 PHE A C 1
ATOM 680 O O . PHE A 1 87 ? -9.372 -2.601 36.960 1.00 5.08 87 PHE A O 1
ATOM 688 N N . ALA A 1 88 ? -7.262 -2.222 37.627 1.00 4.51 88 ALA A N 1
ATOM 689 C CA . ALA A 1 88 ? -7.653 -1.353 38.703 1.00 4.54 88 ALA A CA 1
ATOM 690 C C . ALA A 1 88 ? -8.359 -0.129 38.186 1.00 4.82 88 ALA A C 1
ATOM 691 O O . ALA A 1 88 ? -9.317 0.366 38.786 1.00 5.31 88 ALA A O 1
ATOM 693 N N . GLU A 1 89 ? -7.905 0.417 37.064 1.00 5.30 89 GLU A N 1
ATOM 694 C CA A GLU A 1 89 ? -8.577 1.573 36.477 0.49 5.49 89 GLU A CA 1
ATOM 695 C CA B GLU A 1 89 ? -8.590 1.578 36.476 0.51 5.72 89 GLU A CA 1
ATOM 696 C C . GLU A 1 89 ? -9.990 1.215 36.103 1.00 5.39 89 GLU A C 1
ATOM 697 O O . GLU A 1 89 ? -10.918 2.016 36.279 1.00 5.86 89 GLU A O 1
ATOM 708 N N . ALA A 1 90 ? -10.217 0.025 35.529 1.00 5.11 90 ALA A N 1
ATOM 709 C CA . ALA A 1 90 ? -11.574 -0.416 35.183 1.00 5.49 90 ALA A CA 1
ATOM 710 C C . ALA A 1 90 ? -12.446 -0.555 36.417 1.00 4.89 90 ALA A C 1
ATOM 711 O O . ALA A 1 90 ? -13.627 -0.174 36.380 1.00 5.50 90 ALA A O 1
ATOM 713 N N . CYS A 1 91 ? -11.920 -1.106 37.474 1.00 4.98 91 CYS A N 1
ATOM 714 C CA . CYS A 1 91 ? -12.674 -1.273 38.732 1.00 4.68 91 CYS A CA 1
ATOM 715 C C . CYS A 1 91 ? -13.095 0.060 39.262 1.00 4.48 91 CYS A C 1
ATOM 716 O O . CYS A 1 91 ? -14.241 0.262 39.683 1.00 5.20 91 CYS A O 1
ATOM 719 N N . LYS A 1 92 ? -12.205 1.065 39.232 1.00 5.07 92 LYS A N 1
ATOM 720 C CA . LYS A 1 92 ? -12.569 2.424 39.645 1.00 5.71 92 LYS A CA 1
ATOM 721 C C . LYS A 1 92 ? -13.582 3.001 38.745 1.00 6.06 92 LYS A C 1
ATOM 722 O O . LYS A 1 92 ? -14.613 3.567 39.211 1.00 7.44 92 LYS A O 1
ATOM 728 N N . LYS A 1 93 ? -13.388 2.938 37.441 1.00 6.16 93 LYS A N 1
ATOM 729 C CA . LYS A 1 93 ? -14.338 3.603 36.509 1.00 7.17 93 LYS A CA 1
ATOM 730 C C . LYS A 1 93 ? -15.678 3.007 36.604 1.00 6.50 93 LYS A C 1
ATOM 731 O O . LYS A 1 93 ? -16.719 3.746 36.552 1.00 8.56 93 LYS A O 1
ATOM 737 N N . ALA A 1 94 ? -15.795 1.675 36.712 1.00 5.64 94 ALA A N 1
ATOM 738 C CA . ALA A 1 94 ? -17.068 0.952 36.805 1.00 6.07 94 ALA A CA 1
ATOM 739 C C . ALA A 1 94 ? -17.569 0.841 38.244 1.00 5.53 94 ALA A C 1
ATOM 740 O O . ALA A 1 94 ? -18.637 0.203 38.447 1.00 7.08 94 ALA A O 1
ATOM 742 N N . ASP A 1 95 ? -16.893 1.376 39.228 1.00 5.44 95 ASP A N 1
ATOM 743 C CA . ASP A 1 95 ? -17.271 1.241 40.599 1.00 5.19 95 ASP A CA 1
ATOM 744 C C . ASP A 1 95 ? -17.642 -0.163 40.969 1.00 4.85 95 ASP A C 1
ATOM 745 O O . ASP A 1 95 ? -18.750 -0.457 41.453 1.00 5.34 95 ASP A O 1
ATOM 750 N N . THR A 1 96 ? -16.703 -1.078 40.738 1.00 4.60 96 THR A N 1
ATOM 751 C CA . THR A 1 96 ? -16.877 -2.508 41.009 1.00 4.37 96 THR A CA 1
ATOM 752 C C . THR A 1 96 ? -15.613 -3.065 41.551 1.00 4.12 96 THR A C 1
ATOM 753 O O . THR A 1 96 ? -14.513 -2.554 41.276 1.00 4.77 96 THR A O 1
ATOM 757 N N . TRP A 1 97 ? -15.734 -4.168 42.278 1.00 3.83 97 TRP A N 1
ATOM 758 C CA . TRP A 1 97 ? -14.602 -5.005 42.619 1.00 4.26 97 TRP A CA 1
ATOM 759 C C . TRP A 1 97 ? -14.414 -6.006 41.467 1.00 3.62 97 TRP A C 1
ATOM 760 O O . TRP A 1 97 ? -15.379 -6.252 40.703 1.00 3.85 97 TRP A O 1
ATOM 771 N N . GLY A 1 98 ? -13.253 -6.583 41.341 1.00 3.46 98 GLY A N 1
ATOM 772 C CA . GLY A 1 98 ? -12.980 -7.505 40.283 1.00 3.97 98 GLY A CA 1
ATOM 773 C C . GLY A 1 98 ? -11.989 -8.535 40.645 1.00 3.57 98 GLY A C 1
ATOM 774 O O . GLY A 1 98 ? -11.089 -8.310 41.495 1.00 4.37 98 GLY A O 1
ATOM 775 N N . VAL A 1 99 ? -12.071 -9.722 40.015 1.00 3.49 99 VAL A N 1
ATOM 776 C CA . VAL A 1 99 ? -11.128 -10.800 40.150 1.00 3.63 99 VAL A CA 1
ATOM 777 C C . VAL A 1 99 ? -10.496 -11.096 38.814 1.00 3.52 99 VAL A C 1
ATOM 778 O O . VAL A 1 99 ? -11.219 -11.337 37.822 1.00 3.76 99 VAL A O 1
ATOM 782 N N . PHE A 1 100 ? -9.172 -11.030 38.770 1.00 3.07 100 PHE A N 1
ATOM 783 C CA . PHE A 1 100 ? -8.407 -11.147 37.537 1.00 3.47 100 PHE A CA 1
ATOM 784 C C . PHE A 1 100 ? -7.256 -12.120 37.720 1.00 3.25 100 PHE A C 1
ATOM 785 O O . PHE A 1 100 ? -6.800 -12.395 38.827 1.00 4.02 100 PHE A O 1
ATOM 793 N N . SER A 1 101 ? -6.768 -12.660 36.610 1.00 3.60 101 SER A N 1
ATOM 794 C CA . SER A 1 101 ? -5.813 -13.743 36.589 1.00 3.89 101 SER A CA 1
ATOM 795 C C . SER A 1 101 ? -4.480 -13.361 35.943 1.00 3.82 101 SER A C 1
ATOM 796 O O . SER A 1 101 ? -4.462 -12.854 34.815 1.00 4.24 101 SER A O 1
ATOM 799 N N . LEU A 1 102 ? -3.394 -13.605 36.641 1.00 3.66 102 LEU A N 1
ATOM 800 C CA . LEU A 1 102 ? -2.046 -13.359 36.139 1.00 4.19 102 LEU A CA 1
ATOM 801 C C . LEU A 1 102 ? -1.333 -14.735 36.047 1.00 4.22 102 LEU A C 1
ATOM 802 O O . LEU A 1 102 ? -1.118 -15.383 37.051 1.00 4.59 102 LEU A O 1
ATOM 807 N N . THR A 1 103 ? -1.076 -15.164 34.837 1.00 4.35 103 THR A N 1
ATOM 808 C CA . THR A 1 103 ? -0.571 -16.510 34.552 1.00 4.32 103 THR A CA 1
ATOM 809 C C . THR A 1 103 ? 0.543 -16.373 33.524 1.00 4.28 103 THR A C 1
ATOM 810 O O . THR A 1 103 ? 0.286 -16.358 32.344 1.00 4.93 103 THR A O 1
ATOM 814 N N . GLY A 1 104 ? 1.808 -16.308 33.957 1.00 5.44 104 GLY A N 1
ATOM 815 C CA . GLY A 1 104 ? 2.297 -16.393 35.306 1.00 5.16 104 GLY A CA 1
ATOM 816 C C . GLY A 1 104 ? 2.409 -15.130 36.088 1.00 5.15 104 GLY A C 1
ATOM 817 O O . GLY A 1 104 ? 2.362 -14.034 35.496 1.00 6.53 104 GLY A O 1
ATOM 818 N N . GLU A 1 105 ? 2.640 -15.267 37.376 1.00 5.49 105 GLU A N 1
ATOM 819 C CA . GLU A 1 105 ? 3.202 -14.239 38.244 1.00 5.40 105 GLU A CA 1
ATOM 820 C C . GLU A 1 105 ? 4.628 -14.648 38.507 1.00 5.54 105 GLU A C 1
ATOM 821 O O . GLU A 1 105 ? 4.933 -15.770 38.923 1.00 5.93 105 GLU A O 1
ATOM 827 N N . LYS A 1 106 ? 5.601 -13.741 38.262 1.00 6.10 106 LYS A N 1
ATOM 828 C CA . LYS A 1 106 ? 7.027 -14.052 38.518 1.00 5.88 106 LYS A CA 1
ATOM 829 C C . LYS A 1 106 ? 7.225 -14.658 39.881 1.00 6.58 106 LYS A C 1
ATOM 830 O O . LYS A 1 106 ? 6.757 -14.166 40.894 1.00 7.13 106 LYS A O 1
ATOM 836 N N . HIS A 1 107 ? 7.989 -15.763 39.910 1.00 7.24 107 HIS A N 1
ATOM 837 C CA . HIS A 1 107 ? 8.453 -16.356 41.141 1.00 7.51 107 HIS A CA 1
ATOM 838 C C . HIS A 1 107 ? 9.424 -15.396 41.837 1.00 7.53 107 HIS A C 1
ATOM 839 O O . HIS A 1 107 ? 10.041 -14.568 41.141 1.00 8.97 107 HIS A O 1
ATOM 846 N N . GLU A 1 108 ? 9.587 -15.489 43.111 1.00 8.74 108 GLU A N 1
ATOM 847 C CA . GLU A 1 108 ? 10.662 -14.698 43.828 1.00 10.22 108 GLU A CA 1
ATOM 848 C C . GLU A 1 108 ? 11.989 -14.997 43.154 1.00 9.88 108 GLU A C 1
ATOM 849 O O . GLU A 1 108 ? 12.828 -14.018 43.148 1.00 12.45 108 GLU A O 1
ATOM 855 N N . ASP A 1 109 ? 12.301 -16.118 42.631 1.00 10.77 109 ASP A N 1
ATOM 856 C CA A ASP A 1 109 ? 13.570 -16.485 41.990 0.45 11.58 109 ASP A CA 1
ATOM 857 C CA B ASP A 1 109 ? 13.560 -16.495 41.980 0.55 11.78 109 ASP A CA 1
ATOM 858 C C . ASP A 1 109 ? 13.454 -16.475 40.468 1.00 11.17 109 ASP A C 1
ATOM 859 O O . ASP A 1 109 ? 14.227 -17.071 39.788 1.00 11.81 109 ASP A O 1
ATOM 868 N N . HIS A 1 110 ? 12.489 -15.698 39.908 1.00 9.87 110 HIS A N 1
ATOM 869 C CA . HIS A 1 110 ? 12.353 -15.572 38.512 1.00 10.04 110 HIS A CA 1
ATOM 870 C C . HIS A 1 110 ? 13.673 -15.143 37.826 1.00 10.40 110 HIS A C 1
ATOM 871 O O . HIS A 1 110 ? 14.295 -14.192 38.461 1.00 13.08 110 HIS A O 1
ATOM 878 N N . PRO A 1 111 ? 14.050 -15.659 36.718 1.00 10.93 111 PRO A N 1
ATOM 879 C CA . PRO A 1 111 ? 13.420 -16.651 35.861 1.00 12.16 111 PRO A CA 1
ATOM 880 C C . PRO A 1 111 ? 13.958 -18.034 36.091 1.00 9.89 111 PRO A C 1
ATOM 881 O O . PRO A 1 111 ? 13.831 -18.817 35.167 1.00 11.03 111 PRO A O 1
ATOM 885 N N . ASN A 1 112 ? 14.428 -18.318 37.266 1.00 9.93 112 ASN A N 1
ATOM 886 C CA . ASN A 1 112 ? 15.097 -19.566 37.557 1.00 11.11 112 ASN A CA 1
ATOM 887 C C . ASN A 1 112 ? 14.211 -20.631 38.207 1.00 11.07 112 ASN A C 1
ATOM 888 O O . ASN A 1 112 ? 14.631 -21.773 38.406 1.00 11.81 112 ASN A O 1
ATOM 893 N N . LYS A 1 113 ? 12.951 -20.263 38.477 1.00 8.69 113 LYS A N 1
ATOM 894 C CA . LYS A 1 113 ? 11.907 -21.159 38.989 1.00 8.02 113 LYS A CA 1
ATOM 895 C C . LYS A 1 113 ? 10.628 -20.769 38.283 1.00 6.48 113 LYS A C 1
ATOM 896 O O . LYS A 1 113 ? 10.462 -19.623 37.816 1.00 7.46 113 LYS A O 1
ATOM 902 N N . ALA A 1 114 ? 9.730 -21.742 38.180 1.00 6.52 114 ALA A N 1
ATOM 903 C CA . ALA A 1 114 ? 8.468 -21.567 37.503 1.00 5.82 114 ALA A CA 1
ATOM 904 C C . ALA A 1 114 ? 7.673 -20.468 38.137 1.00 5.43 114 ALA A C 1
ATOM 905 O O . ALA A 1 114 ? 7.616 -20.315 39.307 1.00 5.86 114 ALA A O 1
ATOM 907 N N . PRO A 1 115 ? 6.936 -19.688 37.266 1.00 5.74 115 PRO A N 1
ATOM 908 C CA . PRO A 1 115 ? 6.008 -18.692 37.812 1.00 5.98 115 PRO A CA 1
ATOM 909 C C . PRO A 1 115 ? 4.877 -19.332 38.628 1.00 4.87 115 PRO A C 1
ATOM 910 O O . PRO A 1 115 ? 4.540 -20.506 38.415 1.00 5.30 115 PRO A O 1
ATOM 914 N N . TYR A 1 116 ? 4.266 -18.538 39.459 1.00 5.14 116 TYR A N 1
ATOM 915 C CA . TYR A 1 116 ? 2.984 -18.877 40.073 1.00 5.05 116 TYR A CA 1
ATOM 916 C C . TYR A 1 116 ? 1.844 -18.632 39.101 1.00 4.77 116 TYR A C 1
ATOM 917 O O . TYR A 1 116 ? 1.967 -17.927 38.093 1.00 5.65 116 TYR A O 1
ATOM 926 N N . ASN A 1 117 ? 0.682 -19.218 39.449 1.00 4.66 117 ASN A N 1
ATOM 927 C CA . ASN A 1 117 ? -0.598 -18.942 38.757 1.00 4.85 117 ASN A CA 1
ATOM 928 C C . ASN A 1 117 ? -1.496 -18.236 39.765 1.00 4.30 117 ASN A C 1
ATOM 929 O O . ASN A 1 117 ? -1.798 -18.846 40.810 1.00 4.65 117 ASN A O 1
ATOM 934 N N . THR A 1 118 ? -1.828 -16.969 39.530 1.00 4.11 118 THR A N 1
ATOM 935 C CA . THR A 1 118 ? -2.261 -16.115 40.570 1.00 3.96 118 THR A CA 1
ATOM 936 C C . THR A 1 118 ? -3.582 -15.399 40.215 1.00 3.82 118 THR A C 1
ATOM 937 O O . THR A 1 118 ? -3.824 -15.048 39.055 1.00 4.70 118 THR A O 1
ATOM 941 N N . LEU A 1 119 ? -4.380 -15.178 41.229 1.00 3.82 119 LEU A N 1
ATOM 942 C CA . LEU A 1 119 ? -5.577 -14.334 41.150 1.00 3.69 119 LEU A CA 1
ATOM 943 C C . LEU A 1 119 ? -5.414 -13.119 42.033 1.00 3.89 119 LEU A C 1
ATOM 944 O O . LEU A 1 119 ? -4.842 -13.248 43.139 1.00 4.67 119 LEU A O 1
ATOM 949 N N . VAL A 1 120 ? -5.943 -12.003 41.618 1.00 3.81 120 VAL A N 1
ATOM 950 C CA . VAL A 1 120 ? -6.099 -10.846 42.478 1.00 3.63 120 VAL A CA 1
ATOM 951 C C . VAL A 1 120 ? -7.530 -10.465 42.612 1.00 4.04 120 VAL A C 1
ATOM 952 O O . VAL A 1 120 ? -8.294 -10.498 41.638 1.00 4.81 120 VAL A O 1
ATOM 956 N N . LEU A 1 121 ? -7.935 -10.037 43.806 1.00 4.04 121 LEU A N 1
ATOM 957 C CA . LEU A 1 121 ? -9.173 -9.333 44.095 1.00 3.56 121 LEU A CA 1
ATOM 958 C C . LEU A 1 121 ? -8.809 -7.864 44.214 1.00 3.29 121 LEU A C 1
ATOM 959 O O . LEU A 1 121 ? -7.968 -7.494 45.079 1.00 4.27 121 LEU A O 1
ATOM 964 N N . ILE A 1 122 ? -9.422 -7.027 43.380 1.00 3.67 122 ILE A N 1
ATOM 965 C CA . ILE A 1 122 ? -9.209 -5.576 43.354 1.00 3.77 122 ILE A CA 1
ATOM 966 C C . ILE A 1 122 ? -10.482 -4.916 43.760 1.00 3.87 122 ILE A C 1
ATOM 967 O O . ILE A 1 122 ? -11.577 -5.303 43.293 1.00 4.61 122 ILE A O 1
ATOM 972 N N . ASN A 1 123 ? -10.424 -3.969 44.689 1.00 4.07 123 ASN A N 1
ATOM 973 C CA . ASN A 1 123 ? -11.617 -3.283 45.132 1.00 5.00 123 ASN A CA 1
ATOM 974 C C . ASN A 1 123 ? -11.982 -2.163 44.183 1.00 5.18 123 ASN A C 1
ATOM 975 O O . ASN A 1 123 ? -11.349 -1.860 43.185 1.00 4.96 123 ASN A O 1
ATOM 980 N N . ASN A 1 124 ? -13.124 -1.496 44.501 1.00 5.36 124 ASN A N 1
ATOM 981 C CA . ASN A 1 124 ? -13.663 -0.446 43.697 1.00 5.98 124 ASN A CA 1
ATOM 982 C C . ASN A 1 124 ? -12.851 0.845 43.767 1.00 5.75 124 ASN A C 1
ATOM 983 O O . ASN A 1 124 ? -13.162 1.792 43.008 1.00 7.60 124 ASN A O 1
ATOM 988 N N . LYS A 1 125 ? -11.831 0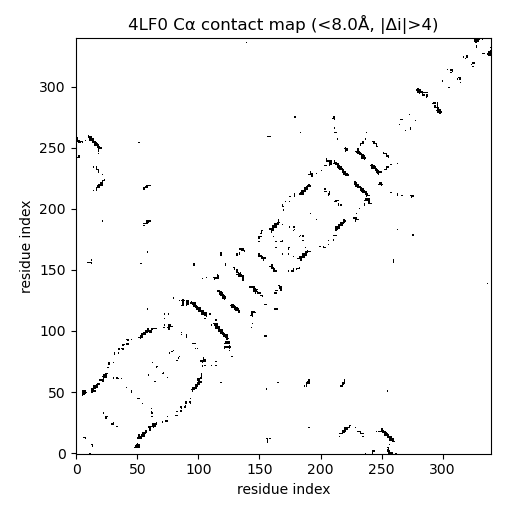.883 44.596 1.00 5.81 125 LYS A N 1
ATOM 989 C CA . LYS A 1 125 ? -10.833 1.944 44.668 1.00 6.75 125 LYS A CA 1
ATOM 990 C C . LYS A 1 125 ? -9.628 1.605 43.939 1.00 6.16 125 LYS A C 1
ATOM 991 O O . LYS A 1 125 ? -8.627 2.375 43.973 1.00 7.99 125 LYS A O 1
ATOM 997 N N . GLY A 1 126 ? -9.546 0.435 43.270 1.00 5.82 126 GLY A N 1
ATOM 998 C CA . GLY A 1 126 ? -8.336 0.052 42.580 1.00 5.98 126 GLY A CA 1
ATOM 999 C C . GLY A 1 126 ? -7.292 -0.606 43.396 1.00 5.97 126 GLY A C 1
ATOM 1000 O O . GLY A 1 126 ? -6.186 -0.838 42.889 1.00 8.13 126 GLY A O 1
ATOM 1001 N N . GLU A 1 127 ? -7.571 -0.956 44.636 1.00 5.78 127 GLU A N 1
ATOM 1002 C CA . GLU A 1 127 ? -6.543 -1.500 45.531 1.00 6.04 127 GLU A CA 1
ATOM 1003 C C . GLU A 1 127 ? -6.582 -3.033 45.428 1.00 4.57 127 GLU A C 1
ATOM 1004 O O . GLU A 1 127 ? -7.670 -3.644 45.504 1.00 5.16 127 GLU A O 1
ATOM 1010 N N . ILE A 1 128 ? -5.451 -3.676 45.356 1.00 5.22 128 ILE A N 1
ATOM 1011 C CA . ILE A 1 128 ? -5.355 -5.151 45.429 1.00 5.08 128 ILE A CA 1
ATOM 1012 C C . ILE A 1 128 ? -5.523 -5.541 46.876 1.00 5.40 128 ILE A C 1
ATOM 1013 O O . ILE A 1 128 ? -4.706 -5.111 47.744 1.00 7.35 128 ILE A O 1
ATOM 1018 N N . VAL A 1 129 ? -6.513 -6.319 47.217 1.00 4.89 129 VAL A N 1
ATOM 1019 C CA . VAL A 1 129 ? -6.826 -6.702 48.564 1.00 5.30 129 VAL A CA 1
ATOM 1020 C C . VAL A 1 129 ? -6.693 -8.176 48.796 1.00 5.00 129 VAL A C 1
ATOM 1021 O O . VAL A 1 129 ? -6.690 -8.590 50.005 1.00 6.59 129 VAL A O 1
ATOM 1025 N N . GLN A 1 130 ? -6.548 -9.028 47.794 1.00 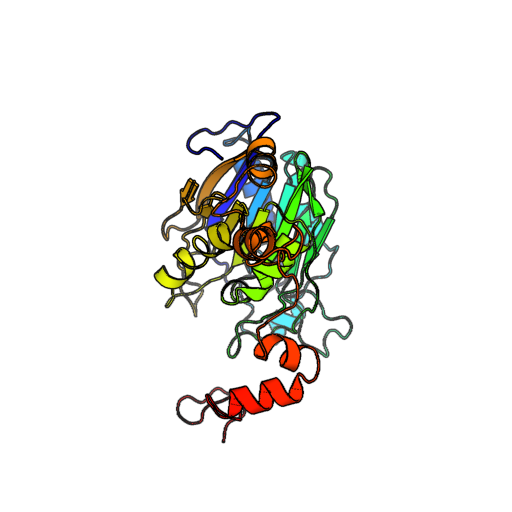4.65 130 GLN A N 1
ATOM 1026 C CA . GLN A 1 130 ? -6.158 -10.428 48.000 1.00 4.50 130 GLN A CA 1
ATOM 1027 C C . GLN A 1 130 ? -5.307 -10.802 46.815 1.00 4.52 130 GLN A C 1
ATOM 1028 O O . GLN A 1 130 ? -5.648 -10.450 45.654 1.00 4.76 130 GLN A O 1
ATOM 1034 N N . LYS A 1 131 ? -4.288 -11.604 47.046 1.00 4.42 131 LYS A N 1
ATOM 1035 C CA . LYS A 1 131 ? -3.465 -12.187 45.984 1.00 4.62 131 LYS A CA 1
ATOM 1036 C C . LYS A 1 131 ? -3.322 -13.657 46.326 1.00 4.27 131 LYS A C 1
ATOM 1037 O O . LYS A 1 131 ? -2.722 -13.996 47.377 1.00 6.35 131 LYS A O 1
ATOM 1043 N N . TYR A 1 132 ? -3.886 -14.539 45.530 1.00 4.22 132 TYR A N 1
ATOM 1044 C CA . TYR A 1 132 ? -3.905 -15.975 45.785 1.00 4.09 132 TYR A CA 1
ATOM 1045 C C . TYR A 1 132 ? -3.151 -16.697 44.695 1.00 4.17 132 TYR A C 1
ATOM 1046 O O . TYR A 1 132 ? -3.391 -16.509 43.515 1.00 4.46 132 TYR A O 1
ATOM 1055 N N . ARG A 1 133 ? -2.239 -17.591 45.103 1.00 5.58 133 ARG A N 1
ATOM 1056 C CA . ARG A 1 133 ? -1.435 -18.403 44.200 1.00 5.28 133 ARG A CA 1
ATOM 1057 C C . ARG A 1 133 ? -1.963 -19.862 44.224 1.00 6.21 133 ARG A C 1
ATOM 1058 O O . ARG A 1 133 ? -1.999 -20.494 45.341 1.00 6.99 133 ARG A O 1
ATOM 1066 N N . LYS A 1 134 ? -2.294 -20.413 43.116 1.00 5.91 134 LYS A N 1
ATOM 1067 C CA A LYS A 1 134 ? -2.904 -21.836 42.871 0.50 7.50 134 LYS A CA 1
ATOM 1068 C CA B LYS A 1 134 ? -2.908 -21.787 42.990 0.50 5.28 134 LYS A CA 1
ATOM 1069 C C . LYS A 1 134 ? -2.103 -22.777 43.812 1.00 5.64 134 LYS A C 1
ATOM 1070 O O . LYS A 1 134 ? -0.895 -23.028 43.503 1.00 6.05 134 LYS A O 1
ATOM 1081 N N . ILE A 1 135 ? -2.745 -23.436 44.790 1.00 4.53 135 ILE A N 1
ATOM 1082 C CA . ILE A 1 135 ? -2.122 -24.419 45.666 1.00 4.42 135 ILE A CA 1
ATOM 1083 C C . ILE A 1 135 ? -1.995 -25.764 44.987 1.00 3.76 135 ILE A C 1
ATOM 1084 O O . ILE A 1 135 ? -1.081 -26.533 45.304 1.00 4.01 135 ILE A O 1
ATOM 1089 N N . ILE A 1 136 ? -2.916 -26.088 44.081 1.00 3.94 136 ILE A N 1
ATOM 1090 C CA . ILE A 1 136 ? -2.989 -27.372 43.416 1.00 4.04 136 ILE A CA 1
ATOM 1091 C C . ILE A 1 136 ? -2.919 -27.127 41.921 1.00 4.10 136 ILE A C 1
ATOM 1092 O O . ILE A 1 136 ? -3.964 -27.115 41.206 1.00 4.09 136 ILE A O 1
ATOM 1097 N N . PRO A 1 137 ? -1.725 -26.986 41.328 1.00 4.00 137 PRO A N 1
ATOM 1098 C CA . PRO A 1 137 ? -1.605 -26.942 39.875 1.00 4.11 137 PRO A CA 1
ATOM 1099 C C . PRO A 1 137 ? -2.200 -28.207 39.237 1.00 3.63 137 PRO A C 1
ATOM 1100 O O . PRO A 1 137 ? -2.139 -29.292 39.804 1.00 3.74 137 PRO A O 1
ATOM 1104 N N . TRP A 1 138 ? -2.729 -28.040 38.029 1.00 3.67 138 TRP A N 1
ATOM 1105 C CA . TRP A 1 138 ? -3.351 -29.144 37.281 1.00 3.61 138 TRP A CA 1
ATOM 1106 C C . TRP A 1 138 ? -2.290 -30.019 36.618 1.00 3.99 138 TRP A C 1
ATOM 1107 O O . TRP A 1 138 ? -2.187 -30.141 35.395 1.00 4.41 138 TRP A O 1
ATOM 1118 N N . CYS A 1 139 ? -1.434 -30.638 37.443 1.00 4.26 139 CYS A N 1
ATOM 1119 C CA . CYS A 1 139 ? -0.402 -31.520 36.951 1.00 4.46 139 CYS A CA 1
ATOM 1120 C C . CYS A 1 139 ? -1.080 -32.771 36.328 1.00 3.91 139 CYS A C 1
ATOM 1121 O O . CYS A 1 139 ? -2.164 -33.161 36.758 1.00 4.23 139 CYS A O 1
ATOM 1124 N N . PRO A 1 140 ? -0.453 -33.401 35.337 1.00 3.66 140 PRO A N 1
ATOM 1125 C CA . PRO A 1 140 ? 0.910 -33.129 34.862 1.00 4.31 140 PRO A CA 1
ATOM 1126 C C . PRO A 1 140 ? 1.070 -31.940 33.966 1.00 4.10 140 PRO A C 1
ATOM 1127 O O . PRO A 1 140 ? 2.242 -31.451 33.850 1.00 4.89 140 PRO A O 1
ATOM 1131 N N . ILE A 1 141 ? 0.082 -31.504 33.230 1.00 4.38 141 ILE A N 1
ATOM 1132 C CA . ILE A 1 141 ? 0.299 -30.463 32.234 1.00 4.72 141 ILE A CA 1
ATOM 1133 C C . ILE A 1 141 ? 0.699 -29.163 32.826 1.00 4.78 141 ILE A C 1
ATOM 1134 O O . ILE A 1 141 ? 1.580 -28.447 32.281 1.00 5.80 141 ILE A O 1
ATOM 1139 N N . ASP A 1 142 ? 0.085 -28.743 33.916 1.00 4.82 142 ASP A N 1
ATOM 1140 C CA A ASP A 1 142 ? 0.363 -27.474 34.532 0.49 5.38 142 ASP A CA 1
ATOM 1141 C CA B ASP A 1 142 ? 0.399 -27.446 34.541 0.51 5.21 142 ASP A CA 1
ATOM 1142 C C . ASP A 1 142 ? 1.746 -27.419 35.150 1.00 5.98 142 ASP A C 1
ATOM 1143 O O . ASP A 1 142 ? 2.033 -28.207 36.061 1.00 7.23 142 ASP A O 1
ATOM 1152 N N . GLY A 1 143 ? 2.572 -26.495 34.687 1.00 5.31 143 GLY A N 1
ATOM 1153 C CA . GLY A 1 143 ? 3.916 -26.327 35.201 1.00 5.86 143 GLY A CA 1
ATOM 1154 C C . GLY A 1 143 ? 4.108 -25.214 36.179 1.00 5.21 143 GLY A C 1
ATOM 1155 O O . GLY A 1 143 ? 5.286 -24.888 36.506 1.00 5.99 143 GLY A O 1
ATOM 1156 N N . TRP A 1 144 ? 3.070 -24.620 36.724 1.00 4.92 144 TRP A N 1
ATOM 1157 C CA . TRP A 1 144 ? 3.204 -23.532 37.645 1.00 4.62 144 TRP A CA 1
ATOM 1158 C C . TRP A 1 144 ? 3.742 -23.972 38.963 1.00 4.57 144 TRP A C 1
ATOM 1159 O O . TRP A 1 144 ? 3.532 -25.099 39.431 1.00 5.18 144 TRP A O 1
ATOM 1170 N N . TYR A 1 145 ? 4.455 -23.080 39.662 1.00 5.22 145 TYR A N 1
ATOM 1171 C CA . TYR A 1 145 ? 4.965 -23.368 40.989 1.00 5.30 145 TYR A CA 1
ATOM 1172 C C . TYR A 1 145 ? 3.773 -23.287 41.968 1.00 5.22 145 TYR A C 1
ATOM 1173 O O . TYR A 1 145 ? 2.995 -22.320 41.890 1.00 6.36 145 TYR A O 1
ATOM 1182 N N . PRO A 1 146 ? 3.603 -24.234 42.844 1.00 5.60 146 PRO A N 1
ATOM 1183 C CA . PRO A 1 146 ? 2.434 -24.232 43.742 1.00 6.43 146 PRO A CA 1
ATOM 1184 C C . PRO A 1 146 ? 2.486 -23.156 44.765 1.00 6.14 146 PRO A C 1
ATOM 1185 O O . PRO A 1 146 ? 3.571 -22.913 45.400 1.00 7.92 146 PRO A O 1
ATOM 1189 N N . GLY A 1 147 ? 1.359 -22.499 45.089 1.00 7.33 147 GLY A N 1
ATOM 1190 C CA . GLY A 1 147 ? 1.246 -21.637 46.223 1.00 8.00 147 GLY A CA 1
ATOM 1191 C C . GLY A 1 147 ? 1.000 -22.475 47.497 1.00 6.48 147 GLY A C 1
ATOM 1192 O O . GLY A 1 147 ? 0.935 -23.672 47.454 1.00 6.89 147 GLY A O 1
ATOM 1193 N N . ASP A 1 148 ? 0.818 -21.766 48.610 1.00 6.19 148 ASP A N 1
ATOM 1194 C CA . ASP A 1 148 ? 0.699 -22.456 49.869 1.00 7.00 148 ASP A CA 1
ATOM 1195 C C . ASP A 1 148 ? -0.344 -21.923 50.826 1.00 6.71 148 ASP A C 1
ATOM 1196 O O . ASP A 1 148 ? -0.488 -22.474 51.919 1.00 8.79 148 ASP A O 1
ATOM 1201 N N . THR A 1 149 ? -1.127 -20.904 50.466 1.00 6.26 149 THR A N 1
ATOM 1202 C CA . THR A 1 149 ? -1.908 -20.140 51.415 1.00 6.80 149 THR A CA 1
ATOM 1203 C C . THR A 1 149 ? -3.281 -19.847 50.873 1.00 6.05 149 THR A C 1
ATOM 1204 O O . THR A 1 149 ? -3.398 -19.291 49.751 1.00 6.86 149 THR A O 1
ATOM 1208 N N . THR A 1 150 ? -4.348 -20.004 51.686 1.00 5.40 150 THR A N 1
ATOM 1209 C CA . THR A 1 150 ? -5.655 -19.460 51.363 1.00 5.00 150 THR A CA 1
ATOM 1210 C C . THR A 1 150 ? -5.890 -18.232 52.169 1.00 4.68 150 THR A C 1
ATOM 1211 O O . THR A 1 150 ? -5.326 -18.022 53.274 1.00 5.50 150 THR A O 1
ATOM 1215 N N . TYR A 1 151 ? -6.780 -17.353 51.688 1.00 4.53 151 TYR A N 1
ATOM 1216 C CA . TYR A 1 151 ? -7.062 -16.090 52.303 1.00 5.24 151 TYR A CA 1
ATOM 1217 C C . TYR A 1 151 ? -8.536 -15.802 52.369 1.00 4.45 151 TYR A C 1
ATOM 1218 O O . TYR A 1 151 ? -9.294 -16.310 51.478 1.00 5.22 151 TYR A O 1
ATOM 1227 N N . VAL A 1 152 ? -8.970 -14.991 53.292 1.00 5.42 152 VAL A N 1
ATOM 1228 C CA . VAL A 1 152 ? -10.336 -14.454 53.309 1.00 5.46 152 VAL A CA 1
ATOM 1229 C C . VAL A 1 152 ? -10.222 -12.934 53.411 1.00 5.41 152 VAL A C 1
ATOM 1230 O O . VAL A 1 152 ? -9.460 -12.432 54.291 1.00 7.53 152 VAL A O 1
ATOM 1234 N N . THR A 1 153 ? -10.966 -12.226 52.624 1.00 4.60 153 THR A N 1
ATOM 1235 C CA . THR A 1 153 ? -10.914 -10.764 52.580 1.00 5.35 153 THR A CA 1
ATOM 1236 C C . THR A 1 153 ? -12.269 -10.185 52.624 1.00 4.82 153 THR A C 1
ATOM 1237 O O . THR A 1 153 ? -13.199 -10.692 51.952 1.00 5.76 153 THR A O 1
ATOM 1241 N N . GLU A 1 154 ? -12.463 -9.076 53.344 1.00 5.30 154 GLU A N 1
ATOM 1242 C CA . GLU A 1 154 ? -13.734 -8.355 53.311 1.00 6.57 154 GLU A CA 1
ATOM 1243 C C . GLU A 1 154 ? -13.985 -7.749 51.947 1.00 6.09 154 GLU A C 1
ATOM 1244 O O . GLU A 1 154 ? -13.139 -6.989 51.430 1.00 7.92 154 GLU A O 1
ATOM 1250 N N . GLY A 1 155 ? -15.057 -8.092 51.311 1.00 5.43 155 GLY A N 1
ATOM 1251 C CA . GLY A 1 155 ? -15.412 -7.743 49.957 1.00 5.63 155 GLY A CA 1
ATOM 1252 C C . GLY A 1 155 ? -16.468 -6.671 49.898 1.00 5.22 155 GLY A C 1
ATOM 1253 O O . GLY A 1 155 ? -16.729 -5.957 50.861 1.00 5.31 155 GLY A O 1
ATOM 1254 N N . PRO A 1 156 ? -17.099 -6.514 48.732 1.00 5.21 156 PRO A N 1
ATOM 1255 C CA . PRO A 1 156 ? -18.140 -5.508 48.589 1.00 5.38 156 PRO A CA 1
ATOM 1256 C C . PRO A 1 156 ? -19.208 -5.726 49.576 1.00 4.94 156 PRO A C 1
ATOM 1257 O O . PRO A 1 156 ? -19.630 -6.892 49.824 1.00 4.79 156 PRO A O 1
ATOM 1261 N N . LYS A 1 157 ? -19.700 -4.657 50.223 1.00 5.24 157 LYS A N 1
ATOM 1262 C CA . LYS A 1 157 ? -20.797 -4.712 51.169 1.00 5.75 157 LYS A CA 1
ATOM 1263 C C . LYS A 1 157 ? -20.425 -5.581 52.386 1.00 5.92 157 LYS A C 1
ATOM 1264 O O . LYS A 1 157 ? -21.287 -5.922 53.140 1.00 7.57 157 LYS A O 1
ATOM 1270 N N . GLY A 1 158 ? -19.164 -5.882 52.575 1.00 5.55 158 GLY A N 1
ATOM 1271 C CA . GLY A 1 158 ? -18.696 -6.717 53.657 1.00 5.21 158 GLY A CA 1
ATOM 1272 C C . GLY A 1 158 ? -18.770 -8.193 53.428 1.00 4.54 158 GLY A C 1
ATOM 1273 O O . GLY A 1 158 ? -18.439 -8.959 54.337 1.00 5.13 158 GLY A O 1
ATOM 1274 N N . LEU A 1 159 ? -19.136 -8.668 52.251 1.00 4.14 159 LEU A N 1
ATOM 1275 C CA . LEU A 1 159 ? -19.168 -10.099 51.954 1.00 3.86 159 LEU A CA 1
ATOM 1276 C C . LEU A 1 159 ? -17.774 -10.652 51.988 1.00 3.81 159 LEU A C 1
ATOM 1277 O O . LEU A 1 159 ? -16.876 -10.143 51.299 1.00 4.79 159 LEU A O 1
ATOM 1282 N N . LYS A 1 160 ? -17.525 -11.702 52.772 1.00 4.01 160 LYS A N 1
ATOM 1283 C CA . LYS A 1 160 ? -16.174 -12.238 52.923 1.00 4.22 160 LYS A CA 1
ATOM 1284 C C . LYS A 1 160 ? -15.824 -13.168 51.781 1.00 3.70 160 LYS A C 1
ATOM 1285 O O . LYS A 1 160 ? -16.596 -14.124 51.505 1.00 4.27 160 LYS A O 1
ATOM 1291 N N . ILE A 1 161 ? -14.704 -12.939 51.113 1.00 3.53 161 ILE A N 1
ATOM 1292 C CA . ILE A 1 161 ? -14.344 -13.643 49.904 1.00 3.74 161 ILE A CA 1
ATOM 1293 C C . ILE A 1 161 ? -13.060 -14.403 50.012 1.00 3.59 161 ILE A C 1
ATOM 1294 O O . ILE A 1 161 ? -12.026 -13.849 50.495 1.00 3.92 161 ILE A O 1
ATOM 1299 N N . SER A 1 162 ? -13.033 -15.631 49.478 1.00 3.31 162 SER A N 1
ATOM 1300 C CA . SER A 1 162 ? -11.824 -16.377 49.199 1.00 3.53 162 SER A CA 1
ATOM 1301 C C . SER A 1 162 ? -11.741 -16.691 47.749 1.00 3.26 162 SER A C 1
ATOM 1302 O O . SER A 1 162 ? -12.780 -16.975 47.082 1.00 4.72 162 SER A O 1
ATOM 1305 N N . LEU A 1 163 ? -10.537 -16.705 47.201 1.00 3.94 163 LEU A N 1
ATOM 1306 C CA . LEU A 1 163 ? -10.215 -17.082 45.835 1.00 3.68 163 LEU A CA 1
ATOM 1307 C C . LEU A 1 163 ? -9.561 -18.442 45.771 1.00 3.31 163 LEU A C 1
ATOM 1308 O O . LEU A 1 163 ? -8.651 -18.734 46.566 1.00 4.10 163 LEU A O 1
ATOM 1313 N N . ILE A 1 164 ? -9.940 -19.249 44.758 1.00 3.46 164 ILE A N 1
ATOM 1314 C CA . ILE A 1 164 ? -9.296 -20.498 44.422 1.00 3.50 164 ILE A CA 1
ATOM 1315 C C . ILE A 1 164 ? -9.213 -20.607 42.915 1.00 3.07 164 ILE A C 1
ATOM 1316 O O . ILE A 1 164 ? -9.934 -19.909 42.175 1.00 3.34 164 ILE A O 1
ATOM 1321 N N . VAL A 1 165 ? -8.346 -21.501 42.402 1.00 3.49 165 VAL A N 1
ATOM 1322 C CA . VAL A 1 165 ? -8.110 -21.614 40.966 1.00 3.46 165 VAL A CA 1
ATOM 1323 C C . VAL A 1 165 ? -8.302 -23.036 40.495 1.00 3.04 165 VAL A C 1
ATOM 1324 O O . VAL A 1 165 ? -7.618 -23.964 40.931 1.00 3.65 165 VAL A O 1
ATOM 1328 N N . CYS A 1 166 ? -9.157 -23.247 39.550 1.00 3.70 166 CYS A N 1
ATOM 1329 C CA . CYS A 1 166 ? -9.445 -24.304 38.740 1.00 3.66 166 CYS A CA 1
ATOM 1330 C C . CYS A 1 166 ? -9.269 -25.694 39.382 1.00 3.63 166 CYS A C 1
ATOM 1331 O O . CYS A 1 166 ? -10.113 -26.053 40.206 1.00 3.64 166 CYS A O 1
ATOM 1334 N N . ASP A 1 167 ? -8.170 -26.440 39.283 1.00 3.61 167 ASP A N 1
ATOM 1335 C CA . ASP A 1 167 ? -8.002 -27.780 39.862 1.00 3.65 167 ASP A CA 1
ATOM 1336 C C . ASP A 1 167 ? -8.127 -27.770 41.350 1.00 3.52 167 ASP A C 1
ATOM 1337 O O . ASP A 1 167 ? -8.565 -28.798 41.925 1.00 3.97 167 ASP A O 1
ATOM 1342 N N . ASP A 1 168 ? -7.793 -26.702 42.040 1.00 3.65 168 ASP A N 1
ATOM 1343 C CA . ASP A 1 168 ? -8.009 -26.576 43.455 1.00 3.53 168 ASP A CA 1
ATOM 1344 C C . ASP A 1 168 ? -9.398 -27.125 43.818 1.00 3.34 168 ASP A C 1
ATOM 1345 O O . ASP A 1 168 ? -9.581 -27.810 44.840 1.00 3.56 168 ASP A O 1
ATOM 1350 N N . GLY A 1 169 ? -10.394 -26.738 43.038 1.00 3.41 169 GLY A N 1
ATOM 1351 C CA . GLY A 1 169 ? -11.755 -27.040 43.354 1.00 3.33 169 GLY A CA 1
ATOM 1352 C C . GLY A 1 169 ? -12.165 -28.514 43.277 1.00 3.08 169 GLY A C 1
ATOM 1353 O O . GLY A 1 169 ? -13.266 -28.860 43.731 1.00 3.44 169 GLY A O 1
ATOM 1354 N N . ASN A 1 170 ? -11.341 -29.370 42.690 1.00 3.11 170 ASN A N 1
ATOM 1355 C CA . ASN A 1 170 ? -11.611 -30.801 42.781 1.00 2.88 170 ASN A CA 1
ATOM 1356 C C . ASN A 1 170 ? -11.382 -31.366 44.165 1.00 3.08 170 ASN A C 1
ATOM 1357 O O . ASN A 1 170 ? -11.775 -32.521 44.398 1.00 3.43 170 ASN A O 1
ATOM 1362 N N . TYR A 1 171 ? -10.758 -30.604 45.069 1.00 2.94 171 TYR A N 1
ATOM 1363 C CA . TYR A 1 171 ? -10.307 -31.095 46.368 1.00 3.18 171 TYR A CA 1
ATOM 1364 C C . TYR A 1 171 ? -11.169 -30.420 47.411 1.00 2.97 171 TYR A C 1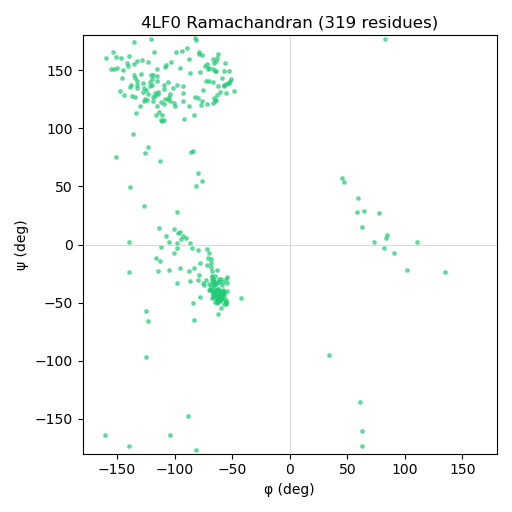
ATOM 1365 O O . TYR A 1 171 ? -10.973 -29.226 47.707 1.00 3.15 171 TYR A O 1
ATOM 1374 N N . PRO A 1 172 ? -12.092 -31.147 48.043 1.00 2.86 172 PRO A N 1
ATOM 1375 C CA . PRO A 1 172 ? -12.993 -30.526 49.028 1.00 2.88 172 PRO A CA 1
ATOM 1376 C C . PRO A 1 172 ? -12.283 -29.791 50.134 1.00 2.85 172 PRO A C 1
ATOM 1377 O O . PRO A 1 172 ? -1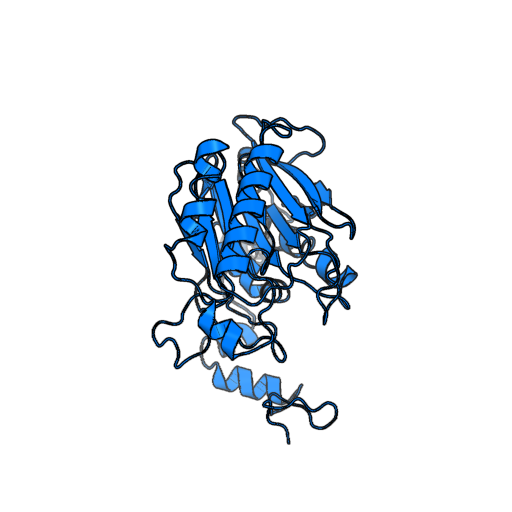2.822 -28.856 50.707 1.00 3.50 172 PRO A O 1
ATOM 1381 N N . GLU A 1 173 ? -11.072 -30.210 50.463 1.00 2.97 173 GLU A N 1
ATOM 1382 C CA . GLU A 1 173 ? -10.302 -29.608 51.540 1.00 3.15 173 GLU A CA 1
ATOM 1383 C C . GLU A 1 173 ? -10.146 -28.104 51.354 1.00 3.03 173 GLU A C 1
ATOM 1384 O O . GLU A 1 173 ? -10.152 -27.377 52.349 1.00 3.79 173 GLU A O 1
ATOM 1390 N N . ILE A 1 174 ? -9.919 -27.609 50.142 1.00 3.12 174 ILE A N 1
ATOM 1391 C CA . ILE A 1 174 ? -9.677 -26.183 50.008 1.00 3.48 174 ILE A CA 1
ATOM 1392 C C . ILE A 1 174 ? -10.911 -25.377 50.289 1.00 3.05 174 ILE A C 1
ATOM 1393 O O . ILE A 1 174 ? -10.871 -24.292 50.887 1.00 3.43 174 ILE A O 1
ATOM 1398 N N . TRP A 1 175 ? -12.086 -25.871 49.827 1.00 3.20 175 TRP A N 1
ATOM 1399 C CA . TRP A 1 175 ? -13.332 -25.206 50.052 1.00 3.03 175 TRP A CA 1
ATOM 1400 C C . TRP A 1 175 ? -13.634 -25.136 51.558 1.00 3.28 175 TRP A C 1
ATOM 1401 O O . TRP A 1 175 ? -14.061 -24.109 52.085 1.00 3.57 175 TRP A O 1
ATOM 1412 N N . ARG A 1 176 ? -13.387 -26.258 52.238 1.00 3.41 176 ARG A N 1
ATOM 1413 C CA . ARG A 1 176 ? -13.544 -26.314 53.687 1.00 3.35 176 ARG A CA 1
ATOM 1414 C C . ARG A 1 176 ? -12.640 -25.323 54.376 1.00 3.14 176 ARG A C 1
ATOM 1415 O O . ARG A 1 176 ? -13.050 -24.603 55.292 1.00 3.67 176 ARG A O 1
ATOM 1423 N N . ASP A 1 177 ? -11.387 -25.283 53.973 1.00 3.45 177 ASP A N 1
ATOM 1424 C CA . ASP A 1 177 ? -10.419 -24.389 54.613 1.00 3.63 177 ASP A CA 1
ATOM 1425 C C . ASP A 1 177 ? -10.892 -22.956 54.492 1.00 3.53 177 ASP A C 1
ATOM 1426 O O . ASP A 1 177 ? -10.866 -22.182 55.457 1.00 4.12 177 ASP A O 1
ATOM 1431 N N . CYS A 1 178 ? -11.331 -22.536 53.307 1.00 3.60 178 CYS A N 1
ATOM 1432 C CA . CYS A 1 178 ? -11.799 -21.174 53.102 1.00 3.63 178 CYS A CA 1
ATOM 1433 C C . CYS A 1 178 ? -13.020 -20.869 53.937 1.00 3.45 178 CYS A C 1
ATOM 1434 O O . CYS A 1 178 ? -13.080 -19.829 54.612 1.00 3.92 178 CYS A O 1
ATOM 1437 N N . ALA A 1 179 ? -14.024 -21.746 53.908 1.00 3.82 179 ALA A N 1
ATOM 1438 C CA . ALA A 1 179 ? -15.225 -21.526 54.704 1.00 3.66 179 ALA A CA 1
ATOM 1439 C C . ALA A 1 179 ? -14.954 -21.450 56.192 1.00 4.02 179 ALA A C 1
ATOM 1440 O O . ALA A 1 179 ? -15.504 -20.613 56.898 1.00 4.37 179 ALA A O 1
ATOM 1442 N N . MET A 1 180 ? -14.053 -22.330 56.676 1.00 3.96 180 MET A N 1
ATOM 1443 C CA . MET A 1 180 ? -13.726 -22.349 58.078 1.00 4.44 180 MET A CA 1
ATOM 1444 C C . MET A 1 180 ? -12.901 -21.148 58.486 1.00 4.78 180 MET A C 1
ATOM 1445 O O . MET A 1 180 ? -12.882 -20.815 59.693 1.00 7.57 180 MET A O 1
ATOM 1450 N N . LYS A 1 181 ? -12.281 -20.441 57.554 1.00 4.71 181 LYS A N 1
ATOM 1451 C CA . LYS A 1 181 ? -11.643 -19.165 57.826 1.00 6.32 181 LYS A CA 1
ATOM 1452 C C . LYS A 1 181 ? -12.655 -17.998 57.758 1.00 5.70 181 LYS A C 1
ATOM 1453 O O . LYS A 1 181 ? -12.271 -16.811 58.011 1.00 7.71 181 LYS A O 1
ATOM 1459 N N . GLY A 1 182 ? -13.898 -18.273 57.419 1.00 5.07 182 GLY A N 1
ATOM 1460 C CA . GLY A 1 182 ? -14.978 -17.317 57.404 1.00 5.24 182 GLY A CA 1
ATOM 1461 C C . GLY A 1 182 ? -15.483 -16.943 56.032 1.00 4.37 182 GLY A C 1
ATOM 1462 O O . GLY A 1 182 ? -16.374 -16.083 55.963 1.00 5.55 182 GLY A O 1
ATOM 1463 N N . ALA A 1 183 ? -14.987 -17.504 54.959 1.00 4.30 183 ALA A N 1
ATOM 1464 C CA . ALA A 1 183 ? -15.487 -17.113 53.621 1.00 4.28 183 ALA A CA 1
ATOM 1465 C C . ALA A 1 183 ? -16.993 -17.299 53.549 1.00 3.55 183 ALA A C 1
ATOM 1466 O O . ALA A 1 183 ? -17.539 -18.340 53.992 1.00 4.15 183 ALA A O 1
ATOM 1468 N N . GLU A 1 184 ? -17.634 -16.328 52.950 1.00 3.59 184 GLU A N 1
ATOM 1469 C CA . GLU A 1 184 ? -19.060 -16.348 52.563 1.00 3.43 184 GLU A CA 1
ATOM 1470 C C . GLU A 1 184 ? -19.274 -16.545 51.090 1.00 3.21 184 GLU A C 1
ATOM 1471 O O . GLU A 1 184 ? -20.357 -16.960 50.658 1.00 3.76 184 GLU A O 1
ATOM 1477 N N . LEU A 1 185 ? -18.251 -16.229 50.292 1.00 3.20 185 LEU A N 1
ATOM 1478 C CA . LEU A 1 185 ? -18.209 -16.463 48.857 1.00 3.25 185 LEU A CA 1
ATOM 1479 C C . LEU A 1 185 ? -16.862 -17.061 48.538 1.00 3.03 185 LEU A C 1
ATOM 1480 O O . LEU A 1 185 ? -15.829 -16.460 48.904 1.00 3.71 185 LEU A O 1
ATOM 1485 N N . ILE A 1 186 ? -16.850 -18.196 47.850 1.00 3.07 186 ILE A N 1
ATOM 1486 C CA . ILE A 1 186 ? -15.653 -18.760 47.310 1.00 3.11 186 ILE A CA 1
ATOM 1487 C C . ILE A 1 186 ? -15.716 -18.591 45.797 1.00 2.88 186 ILE A C 1
ATOM 1488 O O . ILE A 1 186 ? -16.701 -19.051 45.159 1.00 3.69 186 ILE A O 1
ATOM 1493 N N . VAL A 1 187 ? -14.749 -17.902 45.244 1.00 3.02 187 VAL A N 1
ATOM 1494 C CA . VAL A 1 187 ? -14.644 -17.634 43.830 1.00 3.07 187 VAL A CA 1
ATOM 1495 C C . VAL A 1 187 ? -13.667 -18.589 43.206 1.00 3.10 187 VAL A C 1
ATOM 1496 O O . VAL A 1 187 ? -12.479 -18.587 43.604 1.00 4.19 187 VAL A O 1
ATOM 1500 N N . ARG A 1 188 ? -14.115 -19.398 42.262 1.00 2.90 188 ARG A N 1
ATOM 1501 C CA . ARG A 1 188 ? -13.283 -20.359 41.564 1.00 3.10 188 ARG A CA 1
ATOM 1502 C C . ARG A 1 188 ? -13.094 -19.871 40.156 1.00 2.97 188 ARG A C 1
ATOM 1503 O O . ARG A 1 188 ? -14.028 -19.945 39.325 1.00 3.63 188 ARG A O 1
ATOM 1511 N N . CYS A 1 189 ? -11.900 -19.392 39.824 1.00 2.99 189 CYS A N 1
ATOM 1512 C CA . CYS A 1 189 ? -11.584 -18.953 38.478 1.00 2.90 189 CYS A CA 1
ATOM 1513 C C . CYS A 1 189 ? -10.868 -20.072 37.778 1.00 3.15 189 CYS A C 1
ATOM 1514 O O . CYS A 1 189 ? -9.971 -20.712 38.339 1.00 3.41 189 CYS A O 1
ATOM 1517 N N . GLN A 1 190 ? -11.206 -20.342 36.494 1.00 3.92 190 GLN A N 1
ATOM 1518 C CA . GLN A 1 190 ? -10.635 -21.530 35.862 1.00 3.83 190 GLN A CA 1
ATOM 1519 C C . GLN A 1 190 ? -10.584 -21.383 34.350 1.00 3.54 190 GLN A C 1
ATOM 1520 O O . GLN A 1 190 ? -11.372 -20.714 33.742 1.00 4.10 190 GLN A O 1
ATOM 1526 N N . GLY A 1 191 ? -9.577 -22.078 33.805 1.00 4.02 191 GLY A N 1
ATOM 1527 C CA . GLY A 1 191 ? -9.526 -22.439 32.436 1.00 4.06 191 GLY A CA 1
ATOM 1528 C C . GLY A 1 191 ? -9.656 -23.920 32.314 1.00 3.36 191 GLY A C 1
ATOM 1529 O O . GLY A 1 191 ? -8.690 -24.649 32.098 1.00 4.39 191 GLY A O 1
ATOM 1530 N N . TYR A 1 192 ? -10.874 -24.393 32.574 1.00 3.24 192 TYR A N 1
ATOM 1531 C CA . TYR A 1 192 ? -11.167 -25.799 32.704 1.00 2.83 192 TYR A CA 1
ATOM 1532 C C . TYR A 1 192 ? -11.577 -26.299 31.353 1.00 3.36 192 TYR A C 1
ATOM 1533 O O . TYR A 1 192 ? -12.646 -25.986 30.815 1.00 3.60 192 TYR A O 1
ATOM 1542 N N . MET A 1 193 ? -10.672 -27.067 30.780 1.00 4.25 193 MET A N 1
ATOM 1543 C CA . MET A 1 193 ? -10.760 -27.716 29.474 1.00 4.41 193 MET A CA 1
ATOM 1544 C C . MET A 1 193 ? -11.617 -28.928 29.542 1.00 4.04 193 MET A C 1
ATOM 1545 O O . MET A 1 193 ? -11.612 -29.707 30.528 1.00 4.48 193 MET A O 1
ATOM 1550 N N . TYR A 1 194 ? -12.300 -29.246 28.469 1.00 3.84 194 TYR A N 1
ATOM 1551 C CA . TYR A 1 194 ? -12.784 -30.596 28.236 1.00 3.82 194 TYR A CA 1
ATOM 1552 C C . TYR A 1 194 ? -11.626 -31.560 28.386 1.00 3.82 194 TYR A C 1
ATOM 1553 O O . TYR A 1 194 ? -10.484 -31.248 27.967 1.00 4.62 194 TYR A O 1
ATOM 1562 N N . PRO A 1 195 ? -11.840 -32.740 28.998 1.00 3.36 195 PRO A N 1
ATOM 1563 C CA . PRO A 1 195 ? -13.126 -33.444 29.068 1.00 3.46 195 PRO A CA 1
ATOM 1564 C C . PRO A 1 195 ? -14.130 -33.152 30.166 1.00 3.46 195 PRO A C 1
ATOM 1565 O O . PRO A 1 195 ? -15.308 -33.370 29.935 1.00 3.47 195 PRO A O 1
ATOM 1569 N N . ALA A 1 196 ? -13.697 -32.776 31.385 1.00 3.38 196 ALA A N 1
ATOM 1570 C CA . ALA A 1 196 ? -14.501 -33.002 32.604 1.00 3.61 196 ALA A CA 1
ATOM 1571 C C . ALA A 1 196 ? -15.583 -31.964 32.859 1.00 3.63 196 ALA A C 1
ATOM 1572 O O . ALA A 1 196 ? -15.729 -31.462 34.014 1.00 4.19 196 ALA A O 1
ATOM 1574 N N . LYS A 1 197 ? -16.413 -31.664 31.872 1.00 3.02 197 LYS A N 1
ATOM 1575 C CA . LYS A 1 197 ? -17.449 -30.624 31.994 1.00 3.02 197 LYS A CA 1
ATOM 1576 C C . LYS A 1 197 ? -18.478 -30.923 33.070 1.00 3.01 197 LYS A C 1
ATOM 1577 O O . LYS A 1 197 ? -18.694 -30.116 33.993 1.00 3.51 197 LYS A O 1
ATOM 1583 N N . GLU A 1 198 ? -19.187 -32.042 32.947 1.00 3.18 198 GLU A N 1
ATOM 1584 C CA . GLU A 1 198 ? -20.262 -32.298 33.871 1.00 3.94 198 GLU A CA 1
ATOM 1585 C C . GLU A 1 198 ? -19.721 -32.470 35.276 1.00 3.83 198 GLU A C 1
ATOM 1586 O O . GLU A 1 198 ? -20.411 -32.013 36.266 1.00 4.55 198 GLU A O 1
ATOM 1592 N N . GLN A 1 199 ? -18.590 -33.030 35.459 1.00 3.88 199 GLN A N 1
ATOM 1593 C CA . GLN A 1 199 ? -18.016 -33.205 36.788 1.00 4.40 199 GLN A CA 1
ATOM 1594 C C . GLN A 1 199 ? -17.720 -31.869 37.419 1.00 3.96 199 GLN A C 1
ATOM 1595 O O . GLN A 1 199 ? -17.915 -31.730 38.649 1.00 4.70 199 GLN A O 1
ATOM 1601 N N . GLN A 1 200 ? -17.244 -30.897 36.665 1.00 3.63 200 GLN A N 1
ATOM 1602 C CA . GLN A 1 200 ? -16.956 -29.625 37.260 1.00 3.89 200 GLN A CA 1
ATOM 1603 C C . GLN A 1 200 ? -18.192 -28.832 37.572 1.00 3.87 200 GLN A C 1
ATOM 1604 O O . GLN A 1 200 ? -18.205 -28.102 38.602 1.00 4.10 200 GLN A O 1
ATOM 1610 N N . ILE A 1 201 ? -19.226 -28.923 36.768 1.00 3.74 201 ILE A N 1
ATOM 1611 C CA . ILE A 1 201 ? -20.486 -28.261 37.099 1.00 3.92 201 ILE A CA 1
ATOM 1612 C C . ILE A 1 201 ? -21.003 -28.809 38.424 1.00 4.00 201 ILE A C 1
ATOM 1613 O O . ILE A 1 201 ? -21.413 -28.015 39.325 1.00 4.68 201 ILE A O 1
ATOM 1618 N N . MET A 1 202 ? -20.965 -30.109 38.590 1.00 4.38 202 MET A N 1
ATOM 1619 C CA . MET A 1 202 ? -21.428 -30.746 39.821 1.00 4.77 202 MET A CA 1
ATOM 1620 C C . MET A 1 202 ? -20.529 -30.371 40.994 1.00 4.78 202 MET A C 1
ATOM 1621 O O . MET A 1 202 ? -21.122 -30.159 42.117 1.00 5.36 202 MET A O 1
ATOM 1626 N N . MET A 1 203 ? -19.239 -30.347 40.873 1.00 4.60 203 MET A N 1
ATOM 1627 C CA A MET A 1 203 ? -18.364 -30.090 42.044 0.51 4.48 203 MET A CA 1
ATOM 1628 C CA B MET A 1 203 ? -18.409 -30.116 42.017 0.49 5.19 203 MET A CA 1
ATOM 1629 C C . MET A 1 203 ? -18.673 -28.770 42.625 1.00 3.91 203 MET A C 1
ATOM 1630 O O . MET A 1 203 ? -18.664 -28.647 43.877 1.00 4.73 203 MET A O 1
ATOM 1639 N N . ALA A 1 204 ? -18.881 -27.728 41.822 1.00 4.38 204 ALA A N 1
ATOM 1640 C CA . ALA A 1 204 ? -19.094 -26.418 42.416 1.00 4.02 204 ALA A CA 1
ATOM 1641 C C . ALA A 1 204 ? -20.382 -26.387 43.233 1.00 3.89 204 ALA A C 1
ATOM 1642 O O . ALA A 1 204 ? -20.419 -25.770 44.311 1.00 4.27 204 ALA A O 1
ATOM 1644 N N . LYS A 1 205 ? -21.437 -27.016 42.727 1.00 3.67 205 LYS A N 1
ATOM 1645 C CA A LYS A 1 205 ? -22.723 -27.137 43.441 0.32 4.02 205 LYS A CA 1
ATOM 1646 C CA B LYS A 1 205 ? -22.676 -27.045 43.461 0.68 3.96 205 LYS A CA 1
ATOM 1647 C C . LYS A 1 205 ? -22.526 -27.838 44.771 1.00 3.56 205 LYS A C 1
ATOM 1648 O O . LYS A 1 205 ? -23.030 -27.450 45.826 1.00 4.04 205 LYS A O 1
ATOM 1659 N N . ALA A 1 206 ? -21.843 -28.966 44.698 1.00 3.94 206 ALA A N 1
ATOM 1660 C CA . ALA A 1 206 ? -21.650 -29.803 45.876 1.00 3.78 206 ALA A CA 1
ATOM 1661 C C . ALA A 1 206 ? -20.877 -29.077 46.921 1.00 3.23 206 ALA A C 1
ATOM 1662 O O . ALA A 1 206 ? -21.153 -29.256 48.124 1.00 3.75 206 ALA A O 1
ATOM 1664 N N . MET A 1 207 ? -19.888 -28.291 46.537 1.00 3.12 207 MET A N 1
ATOM 1665 C CA . MET A 1 207 ? -19.088 -27.574 47.498 1.00 3.43 207 MET A CA 1
ATOM 1666 C C . MET A 1 207 ? -19.817 -26.378 48.094 1.00 3.12 207 MET A C 1
ATOM 1667 O O . MET A 1 207 ? -19.569 -26.060 49.278 1.00 3.55 207 MET A O 1
ATOM 1672 N N . ALA A 1 208 ? -20.666 -25.710 47.341 1.00 2.60 208 ALA A N 1
ATOM 1673 C CA . ALA A 1 208 ? -21.533 -24.696 47.899 1.00 2.72 208 ALA A CA 1
ATOM 1674 C C . ALA A 1 208 ? -22.360 -25.284 49.038 1.00 2.80 208 ALA A C 1
ATOM 1675 O O . ALA A 1 208 ? -22.473 -24.727 50.130 1.00 3.45 208 ALA A O 1
ATOM 1677 N N . TRP A 1 209 ? -22.978 -26.421 48.760 1.00 2.81 209 TRP A N 1
ATOM 1678 C CA . TRP A 1 209 ? -23.760 -27.149 49.742 1.00 2.93 209 TRP A CA 1
ATOM 1679 C C . TRP A 1 209 ? -22.932 -27.572 50.952 1.00 3.08 209 TRP A C 1
ATOM 1680 O O . TRP A 1 209 ? -23.272 -27.302 52.110 1.00 3.43 209 TRP A O 1
ATOM 1691 N N . ALA A 1 210 ? -21.844 -28.270 50.686 1.00 2.81 210 ALA A N 1
ATOM 1692 C CA . ALA A 1 210 ? -21.085 -28.895 51.775 1.00 3.31 210 ALA A CA 1
ATOM 1693 C C . ALA A 1 210 ? -20.536 -27.856 52.718 1.00 3.06 210 ALA A C 1
ATOM 1694 O O . ALA A 1 210 ? -20.369 -28.132 53.924 1.00 3.60 210 ALA A O 1
ATOM 1696 N N . ASN A 1 211 ? -20.204 -26.668 52.200 1.00 3.06 211 ASN A N 1
ATOM 1697 C CA . ASN A 1 211 ? -19.577 -25.639 53.008 1.00 3.57 211 ASN A CA 1
ATOM 1698 C C . ASN A 1 211 ? -20.499 -24.502 53.313 1.00 3.65 211 ASN A C 1
ATOM 1699 O O . ASN A 1 211 ? -20.027 -23.469 53.872 1.00 4.57 211 ASN A O 1
ATOM 1704 N N . ASN A 1 212 ? -21.770 -24.592 52.970 1.00 3.30 212 ASN A N 1
ATOM 1705 C CA . ASN A 1 212 ? -22.741 -23.541 53.242 1.00 4.15 212 ASN A CA 1
ATOM 1706 C C . ASN A 1 212 ? -22.207 -22.193 52.847 1.00 3.33 212 ASN A C 1
ATOM 1707 O O . ASN A 1 212 ? -22.225 -21.212 53.637 1.00 4.21 212 ASN A O 1
ATOM 1712 N N . THR A 1 213 ? -21.757 -22.064 51.594 1.00 3.28 213 THR A N 1
ATOM 1713 C CA . THR A 1 213 ? -21.113 -20.881 51.086 1.00 3.22 213 THR A CA 1
ATOM 1714 C C . THR A 1 213 ? -21.651 -20.532 49.723 1.00 3.01 213 THR A C 1
ATOM 1715 O O . THR A 1 213 ? -21.947 -21.438 48.910 1.00 4.26 213 THR A O 1
ATOM 1722 N N . TYR A 1 214 ? -21.755 -19.243 49.399 1.00 2.75 214 TYR A N 1
ATOM 1723 C CA . TYR A 1 214 ? -21.949 -18.892 48.004 1.00 2.95 214 TYR A CA 1
ATOM 1724 C C . TYR A 1 214 ? -20.732 -19.295 47.203 1.00 2.92 214 TYR A C 1
ATOM 1725 O O . TYR A 1 214 ? -19.600 -19.257 47.705 1.00 3.22 214 TYR A O 1
ATOM 1734 N N . VAL A 1 215 ? -20.938 -19.639 45.921 1.00 2.66 215 VAL A N 1
ATOM 1735 C CA . VAL A 1 215 ? -19.844 -19.986 45.018 1.00 2.83 215 VAL A CA 1
ATOM 1736 C C . VAL A 1 215 ? -20.033 -19.249 43.724 1.00 2.57 215 VAL A C 1
ATOM 1737 O O . VAL A 1 215 ? -21.138 -19.213 43.161 1.00 3.57 215 VAL A O 1
ATOM 1741 N N . ALA A 1 216 ? -18.962 -18.665 43.206 1.00 2.74 216 ALA A N 1
ATOM 1742 C CA . ALA A 1 216 ? -18.971 -18.059 41.855 1.00 3.06 216 ALA A CA 1
ATOM 1743 C C . ALA A 1 216 ? -17.870 -18.716 41.064 1.00 2.71 216 ALA A C 1
ATOM 1744 O O . ALA A 1 216 ? -16.730 -18.741 41.541 1.00 4.53 216 ALA A O 1
ATOM 1746 N N . VAL A 1 217 ? -18.172 -19.184 39.883 1.00 2.56 217 VAL A N 1
ATOM 1747 C CA . VAL A 1 217 ? -17.222 -19.820 38.981 1.00 2.80 217 VAL A CA 1
ATOM 1748 C C . VAL A 1 217 ? -17.150 -19.009 37.722 1.00 2.78 217 VAL A C 1
ATOM 1749 O O . VAL A 1 217 ? -18.199 -18.752 37.081 1.00 3.32 217 VAL A O 1
ATOM 1753 N N . ALA A 1 218 ? -15.959 -18.610 37.294 1.00 2.74 218 ALA A N 1
ATOM 1754 C CA . ALA A 1 218 ? -15.738 -18.062 35.952 1.00 2.95 218 ALA A CA 1
ATOM 1755 C C . ALA A 1 218 ? -14.832 -19.032 35.215 1.00 2.93 218 ALA A C 1
ATOM 1756 O O . ALA A 1 218 ? -13.720 -19.265 35.670 1.00 3.50 218 ALA A O 1
ATOM 1758 N N . ASN A 1 219 ? -15.331 -19.571 34.117 1.00 2.81 219 ASN A N 1
ATOM 1759 C CA . ASN A 1 219 ? -14.593 -20.507 33.313 1.00 3.15 219 ASN A CA 1
ATOM 1760 C C . ASN A 1 219 ? -14.426 -19.987 31.876 1.00 2.74 219 ASN A C 1
ATOM 1761 O O . ASN A 1 219 ? -15.387 -19.462 31.304 1.00 3.38 219 ASN A O 1
ATOM 1766 N N . ALA A 1 220 ? -13.268 -20.195 31.328 1.00 2.93 220 ALA A N 1
ATOM 1767 C CA . ALA A 1 220 ? -12.961 -19.887 29.943 1.00 3.02 220 ALA A CA 1
ATOM 1768 C C . ALA A 1 220 ? -13.803 -20.685 28.986 1.00 2.94 220 ALA A C 1
ATOM 1769 O O . ALA A 1 220 ? -14.391 -21.715 29.320 1.00 3.03 220 ALA A O 1
ATOM 1771 N N . THR A 1 221 ? -13.797 -20.189 27.726 1.00 2.86 221 THR A N 1
ATOM 1772 C CA . THR A 1 221 ? -14.458 -20.821 26.598 1.00 2.91 221 THR A CA 1
ATOM 1773 C C . THR A 1 221 ? -13.535 -20.810 25.388 1.00 2.94 221 THR A C 1
ATOM 1774 O O . THR A 1 221 ? -12.483 -20.175 25.381 1.00 3.71 221 THR A O 1
ATOM 1778 N N . GLY A 1 222 ? -13.988 -21.458 24.333 1.00 3.04 222 GLY A N 1
ATOM 1779 C CA . GLY A 1 222 ? -13.268 -21.480 23.061 1.00 3.85 222 GLY A CA 1
ATOM 1780 C C . GLY A 1 222 ? -12.185 -22.482 22.974 1.00 3.01 222 GLY A C 1
ATOM 1781 O O . GLY A 1 222 ? -11.862 -23.204 23.929 1.00 3.40 222 GLY A O 1
ATOM 1782 N N . PHE A 1 223 ? -11.556 -22.546 21.783 1.00 3.80 223 PHE A N 1
ATOM 1783 C CA . PHE A 1 223 ? -10.444 -23.401 21.499 1.00 3.34 223 PHE A CA 1
ATOM 1784 C C . PHE A 1 223 ? -9.197 -22.551 21.360 1.00 3.39 223 PHE A C 1
ATOM 1785 O O . PHE A 1 223 ? -9.234 -21.498 20.667 1.00 5.27 223 PHE A O 1
ATOM 1793 N N . ASP A 1 224 ? -8.108 -22.922 21.967 1.00 3.60 224 ASP A N 1
ATOM 1794 C CA . ASP A 1 224 ? -6.888 -22.087 21.969 1.00 4.19 224 ASP A CA 1
ATOM 1795 C C . ASP A 1 224 ? -5.732 -22.708 21.221 1.00 4.02 224 ASP A C 1
ATOM 1796 O O . ASP A 1 224 ? -4.586 -22.186 21.351 1.00 5.80 224 ASP A O 1
ATOM 1801 N N . GLY A 1 225 ? -5.936 -23.716 20.422 1.00 4.27 225 GLY A N 1
ATOM 1802 C CA . GLY A 1 225 ? -4.886 -24.423 19.743 1.00 4.95 225 GLY A CA 1
ATOM 1803 C C . GLY A 1 225 ? -4.526 -25.723 20.364 1.00 4.54 225 GLY A C 1
ATOM 1804 O O . GLY A 1 225 ? -3.903 -26.607 19.706 1.00 5.70 225 GLY A O 1
ATOM 1805 N N . VAL A 1 226 ? -4.833 -25.923 21.651 1.00 4.15 226 VAL A N 1
ATOM 1806 C CA . VAL A 1 226 ? -4.545 -27.132 22.383 1.00 4.10 226 VAL A CA 1
ATOM 1807 C C . VAL A 1 226 ? -5.858 -27.664 23.002 1.00 3.97 226 VAL A C 1
ATOM 1808 O O . VAL A 1 226 ? -6.194 -28.849 22.792 1.00 4.41 226 VAL A O 1
ATOM 1812 N N . TYR A 1 227 ? -6.517 -26.841 23.800 1.00 4.00 227 TYR A N 1
ATOM 1813 C CA . TYR A 1 227 ? -7.698 -27.202 24.567 1.00 3.50 227 TYR A CA 1
ATOM 1814 C C . TYR A 1 227 ? -8.930 -26.434 24.114 1.00 3.63 227 TYR A C 1
ATOM 1815 O O . TYR A 1 227 ? -8.855 -25.287 23.640 1.00 3.77 227 TYR A O 1
ATOM 1824 N N . SER A 1 228 ? -10.103 -27.064 24.291 1.00 3.38 228 SER A N 1
ATOM 1825 C CA . SER A 1 228 ? -11.396 -26.414 24.264 1.00 3.11 228 SER A CA 1
ATOM 1826 C C . SER A 1 228 ? -11.908 -26.279 25.697 1.00 3.06 228 SER A C 1
ATOM 1827 O O . SER A 1 228 ? -11.893 -27.278 26.421 1.00 4.06 228 SER A O 1
ATOM 1830 N N . TYR A 1 229 ? -12.320 -25.093 26.063 1.00 2.92 229 TYR A N 1
ATOM 1831 C CA . TYR A 1 229 ? -12.750 -24.786 27.425 1.00 2.99 229 TYR A CA 1
ATOM 1832 C C . TYR A 1 229 ? -14.256 -24.763 27.456 1.00 2.95 229 TYR A C 1
ATOM 1833 O O . TYR A 1 229 ? -14.912 -24.175 26.590 1.00 3.42 229 TYR A O 1
ATOM 1842 N N . PHE A 1 230 ? -14.862 -25.403 28.472 1.00 2.86 230 PHE A N 1
ATOM 1843 C CA . PHE A 1 230 ? -16.304 -25.701 28.427 1.00 3.15 230 PHE A CA 1
ATOM 1844 C C . PHE A 1 230 ? -17.184 -24.641 29.069 1.00 3.05 230 PHE A C 1
ATOM 1845 O O . PHE A 1 230 ? -18.404 -24.877 29.171 1.00 3.75 230 PHE A O 1
ATOM 1853 N N . GLY A 1 231 ? -16.704 -23.481 29.497 1.00 2.96 231 GLY A N 1
ATOM 1854 C CA . GLY A 1 231 ? -17.620 -22.497 30.023 1.00 3.16 231 GLY A CA 1
ATOM 1855 C C . GLY A 1 231 ? -18.375 -22.989 31.241 1.00 2.52 231 GLY A C 1
ATOM 1856 O O . GLY A 1 231 ? -17.791 -23.544 32.166 1.00 3.02 231 GLY A O 1
ATOM 1857 N N . HIS A 1 232 ? -19.680 -22.747 31.282 1.00 2.98 232 HIS A N 1
ATOM 1858 C CA . HIS A 1 232 ? -20.519 -23.054 32.435 1.00 3.12 232 HIS A CA 1
ATOM 1859 C C . HIS A 1 232 ? -20.010 -22.292 33.665 1.00 3.32 232 HIS A C 1
ATOM 1860 O O . HIS A 1 232 ? -20.150 -22.762 34.792 1.00 3.83 232 HIS A O 1
ATOM 1867 N N . SER A 1 233 ? -19.600 -21.041 33.450 1.00 2.91 233 SER A N 1
ATOM 1868 C CA . SER A 1 233 ? -19.523 -20.117 34.550 1.00 2.90 233 SER A CA 1
ATOM 1869 C C . SER A 1 233 ? -20.858 -20.089 35.293 1.00 2.99 233 SER A C 1
ATOM 1870 O O . SER A 1 233 ? -21.914 -20.283 34.672 1.00 3.72 233 SER A O 1
ATOM 1873 N N . ALA A 1 234 ? -20.845 -19.835 36.588 1.00 3.12 234 ALA A N 1
ATOM 1874 C CA . ALA A 1 234 ? -22.044 -19.998 37.392 1.00 3.75 234 ALA A CA 1
ATOM 1875 C C . ALA A 1 234 ? -21.951 -19.221 38.650 1.00 4.05 234 ALA A C 1
ATOM 1876 O O . ALA A 1 234 ? -20.838 -18.932 39.178 1.00 4.84 234 ALA A O 1
ATOM 1878 N N . ILE A 1 235 ? -23.104 -18.947 39.277 1.00 3.93 235 ILE A N 1
ATOM 1879 C CA . ILE A 1 235 ? -23.200 -18.475 40.635 1.00 3.72 235 ILE A CA 1
ATOM 1880 C C . ILE A 1 235 ? -24.154 -19.394 41.356 1.00 3.19 235 ILE A C 1
ATOM 1881 O O . ILE A 1 235 ? -25.227 -19.696 40.793 1.00 3.38 235 ILE A O 1
ATOM 1886 N N . ILE A 1 236 ? -23.779 -19.882 42.516 1.00 3.42 236 ILE A N 1
ATOM 1887 C CA . ILE A 1 236 ? -24.499 -20.921 43.237 1.00 3.11 236 ILE A CA 1
ATOM 1888 C C . ILE A 1 236 ? -24.769 -20.450 44.646 1.00 2.97 236 ILE A C 1
ATOM 1889 O O . ILE A 1 236 ? -23.903 -19.855 45.299 1.00 3.40 236 ILE A O 1
ATOM 1894 N N . GLY A 1 237 ? -25.979 -20.725 45.152 1.00 3.20 237 GLY A N 1
ATOM 1895 C CA . GLY A 1 237 ? -26.346 -20.393 46.495 1.00 3.04 237 GLY A CA 1
ATOM 1896 C C . GLY A 1 237 ? -25.737 -21.344 47.505 1.00 3.35 237 GLY A C 1
ATOM 1897 O O . GLY A 1 237 ? -25.331 -22.454 47.224 1.00 3.74 237 GLY A O 1
ATOM 1898 N N . PHE A 1 238 ? -25.739 -20.905 48.786 1.00 3.55 238 PHE A N 1
ATOM 1899 C CA . PHE A 1 238 ? -25.215 -21.694 49.880 1.00 3.99 238 PHE A CA 1
ATOM 1900 C C . PHE A 1 238 ? -26.061 -22.902 50.208 1.00 4.08 238 PHE A C 1
ATOM 1901 O O . PHE A 1 238 ? -25.642 -23.730 51.052 1.00 5.20 238 PHE A O 1
ATOM 1909 N N . ASP A 1 239 ? -27.232 -23.040 49.601 1.00 3.52 239 ASP A N 1
ATOM 1910 C CA . ASP A 1 239 ? -28.094 -24.176 49.703 1.00 3.88 239 ASP A CA 1
ATOM 1911 C C . ASP A 1 239 ? -27.918 -25.189 48.587 1.00 3.50 239 ASP A C 1
ATOM 1912 O O . ASP A 1 239 ? -28.684 -26.123 48.472 1.00 4.68 239 ASP A O 1
ATOM 1917 N N . GLY A 1 240 ? -26.853 -25.018 47.790 1.00 3.68 240 GLY A N 1
ATOM 1918 C CA . GLY A 1 240 ? -26.583 -25.944 46.713 1.00 4.05 240 GLY A CA 1
ATOM 1919 C C . GLY A 1 240 ? -27.335 -25.735 45.462 1.00 4.15 240 GLY A C 1
ATOM 1920 O O . GLY A 1 240 ? -27.073 -26.461 44.476 1.00 5.76 240 GLY A O 1
ATOM 1921 N N . ARG A 1 241 ? -28.256 -24.765 45.383 1.00 3.49 241 ARG A N 1
ATOM 1922 C CA . ARG A 1 241 ? -29.022 -24.515 44.164 1.00 3.22 241 ARG A CA 1
ATOM 1923 C C . ARG A 1 241 ? -28.338 -23.486 43.335 1.00 3.34 241 ARG A C 1
ATOM 1924 O O . ARG A 1 241 ? -28.003 -22.373 43.803 1.00 3.43 241 ARG A O 1
ATOM 1932 N N . THR A 1 242 ? -28.161 -23.785 42.053 1.00 2.89 242 THR A N 1
ATOM 1933 C CA . THR A 1 242 ? -27.649 -22.812 41.113 1.00 3.17 242 THR A CA 1
ATOM 1934 C C . THR A 1 242 ? -28.518 -21.570 41.091 1.00 3.00 242 THR A C 1
ATOM 1935 O O . THR A 1 242 ? -29.764 -21.689 41.047 1.00 3.78 242 THR A O 1
ATOM 1939 N N . LEU A 1 243 ? -27.909 -20.392 41.056 1.00 2.90 243 LEU A N 1
ATOM 1940 C CA . LEU A 1 243 ? -28.591 -19.135 40.773 1.00 3.05 243 LEU A CA 1
ATOM 1941 C C . LEU A 1 243 ? -28.719 -18.959 39.301 1.00 3.22 243 LEU A C 1
ATOM 1942 O O . LEU A 1 243 ? -29.806 -18.930 38.739 1.00 3.69 243 LEU A O 1
ATOM 1947 N N . GLY A 1 244 ? -27.569 -18.813 38.620 1.00 3.85 244 GLY A N 1
ATOM 1948 C CA . GLY A 1 244 ? -27.535 -18.765 37.156 1.00 4.14 244 GLY A CA 1
ATOM 1949 C C . GLY A 1 244 ? -26.264 -19.438 36.637 1.00 3.54 244 GLY A C 1
ATOM 1950 O O . GLY A 1 244 ? -25.228 -19.401 37.337 1.00 4.66 244 GLY A O 1
ATOM 1951 N N . GLU A 1 245 ? -26.354 -20.005 35.475 1.00 3.28 245 GLU A N 1
ATOM 1952 C CA . GLU A 1 245 ? -25.268 -20.738 34.847 1.00 3.61 245 GLU A CA 1
ATOM 1953 C C . GLU A 1 245 ? -25.201 -20.396 33.374 1.00 3.23 245 GLU A C 1
ATOM 1954 O O . GLU A 1 245 ? -26.273 -20.269 32.698 1.00 4.51 245 GLU A O 1
ATOM 1960 N N . CYS A 1 246 ? -24.025 -20.190 32.832 1.00 3.33 246 CYS A N 1
ATOM 1961 C CA . CYS A 1 246 ? -23.793 -20.061 31.389 1.00 2.86 246 CYS A CA 1
ATOM 1962 C C . CYS A 1 246 ? -23.770 -21.418 30.739 1.00 3.38 246 CYS A C 1
ATOM 1963 O O . CYS A 1 246 ? -23.622 -22.462 31.403 1.00 4.13 246 CYS A O 1
ATOM 1966 N N . GLY A 1 247 ? -23.872 -21.456 29.406 1.00 3.39 247 GLY A N 1
ATOM 1967 C CA . GLY A 1 247 ? -23.497 -22.620 28.646 1.00 3.62 247 GLY A CA 1
ATOM 1968 C C . GLY A 1 247 ? -22.041 -22.589 28.268 1.00 3.05 247 GLY A C 1
ATOM 1969 O O . GLY A 1 247 ? -21.200 -22.011 28.969 1.00 3.04 247 GLY A O 1
ATOM 1970 N N . THR A 1 248 ? -21.722 -23.153 27.125 1.00 3.31 248 THR A N 1
ATOM 1971 C CA . THR A 1 248 ? -20.369 -23.217 26.600 1.00 3.63 248 THR A CA 1
ATOM 1972 C C . THR A 1 248 ? -20.012 -22.022 25.713 1.00 3.80 248 THR A C 1
ATOM 1973 O O . THR A 1 248 ? -18.888 -21.990 25.138 1.00 4.70 248 THR A O 1
ATOM 1977 N N . GLU A 1 249 ? -20.883 -21.038 25.604 1.00 3.41 249 GLU A N 1
ATOM 1978 C CA . GLU A 1 249 ? -20.710 -19.956 24.641 1.00 3.62 249 GLU A CA 1
ATOM 1979 C C . GLU A 1 249 ? -19.614 -18.992 25.029 1.00 3.34 249 GLU A C 1
ATOM 1980 O O . GLU A 1 249 ? -19.440 -18.552 26.166 1.00 3.36 249 GLU A O 1
ATOM 1986 N N . GLU A 1 250 ? -18.870 -18.565 23.989 1.00 3.65 250 GLU A N 1
ATOM 1987 C CA . GLU A 1 250 ? -17.840 -17.566 24.164 1.00 3.72 250 GLU A CA 1
ATOM 1988 C C . GLU A 1 250 ? -18.398 -16.274 24.666 1.00 3.19 250 GLU A C 1
ATOM 1989 O O . GLU A 1 250 ? -19.387 -15.721 24.099 1.00 4.20 250 GLU A O 1
ATOM 1995 N N . ASN A 1 251 ? -17.780 -15.729 25.690 1.00 3.37 251 ASN A N 1
ATOM 1996 C CA . ASN A 1 251 ? -18.131 -14.449 26.291 1.00 3.55 251 ASN A CA 1
ATOM 1997 C C . ASN A 1 251 ? -19.559 -14.389 26.794 1.00 3.77 251 ASN A C 1
ATOM 1998 O O . ASN A 1 251 ? -20.136 -13.324 26.957 1.00 4.56 251 ASN A O 1
ATOM 2003 N N . GLY A 1 252 ? -20.100 -15.569 27.176 1.00 3.48 252 GLY A N 1
ATOM 2004 C CA . GLY A 1 252 ? -21.267 -15.601 28.036 1.00 3.25 252 GLY A CA 1
ATOM 2005 C C . GLY A 1 252 ? -21.001 -14.849 29.319 1.00 2.84 252 GLY A C 1
ATOM 2006 O O . GLY A 1 252 ? -19.858 -14.752 29.790 1.00 3.59 252 GLY A O 1
ATOM 2007 N N . ILE A 1 253 ? -22.068 -14.390 29.953 1.00 2.98 253 ILE A N 1
ATOM 2008 C CA . ILE A 1 253 ? -22.037 -13.734 31.271 1.00 3.34 253 ILE A CA 1
ATOM 2009 C C . ILE A 1 253 ? -23.134 -14.316 32.091 1.00 2.89 253 ILE A C 1
ATOM 2010 O O . ILE A 1 253 ? -24.244 -14.567 31.546 1.00 4.06 253 ILE A O 1
ATOM 2015 N N . GLN A 1 254 ? -22.932 -14.508 33.379 1.00 3.34 254 GLN A N 1
ATOM 2016 C CA . GLN A 1 254 ? -24.049 -14.676 34.320 1.00 3.03 254 GLN A CA 1
ATOM 2017 C C . GLN A 1 254 ? -23.952 -13.650 35.401 1.00 2.79 254 GLN A C 1
ATOM 2018 O O . GLN A 1 254 ? -22.875 -13.105 35.694 1.00 3.54 254 GLN A O 1
ATOM 2024 N N . TYR A 1 255 ? -25.087 -13.347 36.034 1.00 2.93 255 TYR A N 1
ATOM 2025 C CA . TYR A 1 255 ? -25.173 -12.301 37.031 1.00 2.65 255 TYR A CA 1
ATOM 2026 C C . TYR A 1 255 ? -26.215 -12.719 38.047 1.00 2.70 255 TYR A C 1
ATOM 2027 O O . TYR A 1 255 ? -27.328 -13.135 37.645 1.00 3.14 255 TYR A O 1
ATOM 2036 N N . ALA A 1 256 ? -25.894 -12.622 39.324 1.00 2.68 256 ALA A N 1
ATOM 2037 C CA . ALA A 1 256 ? -26.831 -12.963 40.377 1.00 2.89 256 ALA A CA 1
ATOM 2038 C C . ALA A 1 256 ? -26.596 -12.065 41.564 1.00 2.80 256 ALA A C 1
ATOM 2039 O O . ALA A 1 256 ? -25.516 -11.517 41.739 1.00 4.10 256 ALA A O 1
ATOM 2041 N N . GLU A 1 257 ? -27.599 -11.962 42.434 1.00 2.99 257 GLU A N 1
ATOM 2042 C CA . GLU A 1 257 ? -27.537 -11.195 43.674 1.00 3.11 257 GLU A CA 1
ATOM 2043 C C . GLU A 1 257 ? -27.385 -12.153 44.829 1.00 3.08 257 GLU A C 1
ATOM 2044 O O . GLU A 1 257 ? -28.230 -13.029 45.032 1.00 4.54 257 GLU A O 1
ATOM 2050 N N . VAL A 1 258 ? -26.336 -12.006 45.658 1.00 3.34 258 VAL A N 1
ATOM 2051 C CA . VAL A 1 258 ? -26.141 -12.851 46.816 1.00 3.37 258 VAL A CA 1
ATOM 2052 C C . VAL A 1 258 ? -26.342 -12.026 48.071 1.00 3.25 258 VAL A C 1
ATOM 2053 O O . VAL A 1 258 ? -25.687 -10.994 48.299 1.00 3.80 258 VAL A O 1
ATOM 2057 N N . SER A 1 259 ? -27.286 -12.472 48.898 1.00 3.85 259 SER A N 1
ATOM 2058 C CA . SER A 1 259 ? -27.685 -11.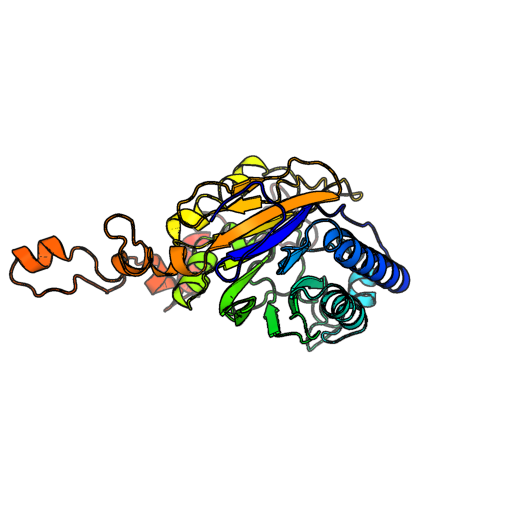737 50.107 1.00 3.94 259 SER A CA 1
ATOM 2059 C C . SER A 1 259 ? -26.716 -11.956 51.255 1.00 3.89 259 SER A C 1
ATOM 2060 O O . SER A 1 259 ? -26.465 -13.103 51.685 1.00 4.21 259 SER A O 1
ATOM 2063 N N . ILE A 1 260 ? -26.222 -10.885 51.807 1.00 3.95 260 ILE A N 1
ATOM 2064 C CA . ILE A 1 260 ? -25.394 -10.928 52.989 1.00 4.91 260 ILE A CA 1
ATOM 2065 C C . ILE A 1 260 ? -26.218 -11.398 54.221 1.00 4.54 260 ILE A C 1
ATOM 2066 O O . ILE A 1 260 ? -25.747 -12.278 54.956 1.00 5.22 260 ILE A O 1
ATOM 2071 N N . SER A 1 261 ? -27.378 -10.867 54.413 1.00 4.24 261 SER A N 1
ATOM 2072 C CA . SER A 1 261 ? -28.148 -11.259 55.560 1.00 4.53 261 SER A CA 1
ATOM 2073 C C . SER A 1 261 ? -28.577 -12.702 55.476 1.00 4.08 261 SER A C 1
ATOM 2074 O O . SER A 1 261 ? -28.641 -13.379 56.540 1.00 4.82 261 SER A O 1
ATOM 2077 N N . GLN A 1 262 ? -28.867 -13.245 54.301 1.00 3.95 262 GLN A N 1
ATOM 2078 C CA . GLN A 1 262 ? -29.338 -14.621 54.237 1.00 4.12 262 GLN A CA 1
ATOM 2079 C C . GLN A 1 262 ? -28.256 -15.596 54.649 1.00 3.65 262 GLN A C 1
ATOM 2080 O O . GLN A 1 262 ? -28.557 -16.556 55.386 1.00 3.96 262 GLN A O 1
ATOM 2086 N N . ILE A 1 263 ? -27.035 -15.433 54.179 1.00 3.82 263 ILE A N 1
ATOM 2087 C CA . ILE A 1 263 ? -26.010 -16.426 54.540 1.00 3.26 263 ILE A CA 1
ATOM 2088 C C . ILE A 1 263 ? -25.728 -16.344 56.033 1.00 3.70 263 ILE A C 1
ATOM 2089 O O . ILE A 1 263 ? -25.501 -17.374 56.704 1.00 4.09 263 ILE A O 1
ATOM 2094 N N . ARG A 1 264 ? -25.735 -15.148 56.606 1.00 3.48 264 ARG A N 1
ATOM 2095 C CA . ARG A 1 264 ? -25.476 -14.992 58.016 1.00 4.15 264 ARG A CA 1
ATOM 2096 C C . ARG A 1 264 ? -26.627 -15.542 58.844 1.00 4.14 264 ARG A C 1
ATOM 2097 O O . ARG A 1 264 ? -26.398 -16.184 59.899 1.00 4.76 264 ARG A O 1
ATOM 2105 N N . ASP A 1 265 ? -27.841 -15.342 58.419 1.00 4.04 265 ASP A N 1
ATOM 2106 C CA . ASP A 1 265 ? -28.998 -15.917 59.096 1.00 4.18 265 ASP A CA 1
ATOM 2107 C C . ASP A 1 265 ? -28.972 -17.409 59.045 1.00 3.71 265 ASP A C 1
ATOM 2108 O O . ASP A 1 265 ? -29.290 -18.101 60.058 1.00 4.53 265 ASP A O 1
ATOM 2113 N N . PHE A 1 266 ? -28.615 -18.004 57.912 1.00 3.90 266 PHE A N 1
ATOM 2114 C CA A PHE A 1 266 ? -28.459 -19.446 57.791 0.52 4.00 266 PHE A CA 1
ATOM 2115 C CA B PHE A 1 266 ? -28.530 -19.429 57.819 0.48 3.96 266 PHE A CA 1
ATOM 2116 C C . PHE A 1 266 ? -27.422 -19.961 58.713 1.00 3.73 266 PHE A C 1
ATOM 2117 O O . PHE A 1 266 ? -27.590 -20.942 59.459 1.00 4.21 266 PHE A O 1
ATOM 2132 N N . ARG A 1 267 ? -26.248 -19.354 58.693 1.00 3.96 267 ARG A N 1
ATOM 2133 C CA . ARG A 1 267 ? -25.168 -19.886 59.495 1.00 4.57 267 ARG A CA 1
ATOM 2134 C C . ARG A 1 267 ? -25.450 -19.793 60.989 1.00 4.37 267 ARG A C 1
ATOM 2135 O O . ARG A 1 267 ? -24.982 -20.649 61.755 1.00 4.50 267 ARG A O 1
ATOM 2143 N N . LYS A 1 268 ? -26.262 -18.828 61.405 1.00 4.46 268 LYS A N 1
ATOM 2144 C CA . LYS A 1 268 ? -26.708 -18.753 62.806 1.00 5.37 268 LYS A CA 1
ATOM 2145 C C . LYS A 1 268 ? -27.800 -19.740 63.075 1.00 4.67 268 LYS A C 1
ATOM 2146 O O . LYS A 1 268 ? -27.773 -20.360 64.200 1.00 7.09 268 LYS A O 1
ATOM 2152 N N . ASN A 1 269 ? -28.818 -19.913 62.250 1.00 4.53 269 ASN A N 1
ATOM 2153 C CA . ASN A 1 269 ? -30.046 -20.557 62.607 1.00 4.71 269 ASN A CA 1
ATOM 2154 C C . ASN A 1 269 ? -30.338 -21.894 61.947 1.00 4.72 269 ASN A C 1
ATOM 2155 O O . ASN A 1 269 ? -31.212 -22.632 62.410 1.00 5.62 269 ASN A O 1
ATOM 2160 N N . ALA A 1 270 ? -29.603 -22.257 60.875 1.00 4.45 270 ALA A N 1
ATOM 2161 C CA . ALA A 1 270 ? -29.764 -23.579 60.313 1.00 3.86 270 ALA A CA 1
ATOM 2162 C C . ALA A 1 270 ? -29.343 -24.621 61.321 1.00 3.96 270 ALA A C 1
ATOM 2163 O O . ALA A 1 270 ? -28.432 -24.394 62.131 1.00 3.94 270 ALA A O 1
ATOM 2165 N N . GLN A 1 271 ? -29.973 -25.783 61.261 1.00 3.40 271 GLN A N 1
ATOM 2166 C CA . GLN A 1 271 ? -29.688 -26.838 62.190 1.00 3.51 271 GLN A CA 1
ATOM 2167 C C . GLN A 1 271 ? -29.269 -28.132 61.518 1.00 3.68 271 GLN A C 1
ATOM 2168 O O . GLN A 1 271 ? -28.141 -28.596 61.712 1.00 4.02 271 GLN A O 1
ATOM 2174 N N . SER A 1 272 ? -30.157 -28.788 60.758 1.00 3.44 272 SER A N 1
ATOM 2175 C CA . SER A 1 272 ? -29.814 -30.110 60.247 1.00 3.21 272 SER A CA 1
ATOM 2176 C C . SER A 1 272 ? -28.716 -30.102 59.230 1.00 3.39 272 SER A C 1
ATOM 2177 O O . SER A 1 272 ? -28.023 -31.122 59.093 1.00 3.65 272 SER A O 1
ATOM 2180 N N . GLN A 1 273 ? -28.541 -28.987 58.496 1.00 3.22 273 GLN A N 1
ATOM 2181 C CA . GLN A 1 273 ? -27.555 -28.918 57.436 1.00 3.57 273 GLN A CA 1
ATOM 2182 C C . GLN A 1 273 ? -26.652 -27.719 57.652 1.00 3.24 273 GLN A C 1
ATOM 2183 O O . GLN A 1 273 ? -26.105 -27.144 56.701 1.00 4.15 273 GLN A O 1
ATOM 2189 N N . ASN A 1 274 ? -26.405 -27.376 58.926 1.00 3.61 274 ASN A N 1
ATOM 2190 C CA . ASN A 1 274 ? -25.395 -26.389 59.304 1.00 3.37 274 ASN A CA 1
ATOM 2191 C C . ASN A 1 274 ? -24.090 -27.147 59.393 1.00 3.51 274 ASN A C 1
ATOM 2192 O O . ASN A 1 274 ? -23.663 -27.603 60.475 1.00 3.84 274 ASN A O 1
ATOM 2197 N N . HIS A 1 275 ? -23.460 -27.411 58.238 1.00 3.37 275 HIS A N 1
ATOM 2198 C CA . HIS A 1 275 ? -22.378 -28.336 58.138 1.00 3.35 275 HIS A CA 1
ATOM 2199 C C . HIS A 1 275 ? -21.130 -27.820 58.885 1.00 3.19 275 HIS A C 1
ATOM 2200 O O . HIS A 1 275 ? -20.425 -28.572 59.535 1.00 3.75 275 HIS A O 1
ATOM 2207 N N . LEU A 1 276 ? -20.865 -26.522 58.770 1.00 3.44 276 LEU A N 1
ATOM 2208 C CA . LEU A 1 276 ? -19.717 -25.966 59.432 1.00 4.01 276 LEU A CA 1
ATOM 2209 C C . LEU A 1 276 ? -19.824 -26.166 60.958 1.00 3.51 276 LEU A C 1
ATOM 2210 O O . LEU A 1 276 ? -18.868 -26.591 61.608 1.00 4.33 276 LEU A O 1
ATOM 2215 N N . PHE A 1 277 ? -20.968 -25.834 61.508 1.00 3.43 277 PHE A N 1
ATOM 2216 C CA . PHE A 1 277 ? -21.177 -26.047 62.938 1.00 4.17 277 PHE A CA 1
ATOM 2217 C C . PHE A 1 277 ? -21.106 -27.507 63.283 1.00 3.55 277 PHE A C 1
ATOM 2218 O O . PHE A 1 277 ? -20.420 -27.930 64.259 1.00 4.38 277 PHE A O 1
ATOM 2226 N N . LYS A 1 278 ? -21.833 -28.341 62.563 1.00 3.37 278 LYS A N 1
ATOM 2227 C CA . LYS A 1 278 ? -22.028 -29.695 62.997 1.00 3.84 278 LYS A CA 1
ATOM 2228 C C . LYS A 1 278 ? -20.753 -30.520 62.950 1.00 3.53 278 LYS A C 1
ATOM 2229 O O . LYS A 1 278 ? -20.604 -31.446 63.779 1.00 4.53 278 LYS A O 1
ATOM 2235 N N . LEU A 1 279 ? -19.825 -30.244 62.049 1.00 3.80 279 LEU A N 1
ATOM 2236 C CA . LEU A 1 279 ? -18.601 -31.019 61.953 1.00 4.10 279 LEU A CA 1
ATOM 2237 C C . LEU A 1 279 ? -17.796 -30.964 63.271 1.00 4.38 279 LEU A C 1
ATOM 2238 O O . LEU A 1 279 ? -17.109 -31.964 63.560 1.00 5.06 279 LEU A O 1
ATOM 2243 N N . LEU A 1 280 ? -17.918 -29.890 64.003 1.00 4.09 280 LEU A N 1
ATOM 2244 C CA A LEU A 1 280 ? -17.138 -29.681 65.236 0.53 4.84 280 LEU A CA 1
ATOM 2245 C CA B LEU A 1 280 ? -17.147 -29.653 65.251 0.47 4.78 280 LEU A CA 1
ATOM 2246 C C . LEU A 1 280 ? -17.992 -29.895 66.504 1.00 4.54 280 LEU A C 1
ATOM 2247 O O . LEU A 1 280 ? -17.493 -29.581 67.609 1.00 5.11 280 LEU A O 1
ATOM 2256 N N . HIS A 1 281 ? -19.213 -30.395 66.362 1.00 4.15 281 HIS A N 1
ATOM 2257 C CA . HIS A 1 281 ? -20.108 -30.668 67.458 1.00 4.41 281 HIS A CA 1
ATOM 2258 C C . HIS A 1 281 ? -20.816 -32.014 67.212 1.00 4.81 281 HIS A C 1
ATOM 2259 O O . HIS A 1 281 ? -22.055 -32.069 67.321 1.00 4.94 281 HIS A O 1
ATOM 2266 N N . ARG A 1 282 ? -20.109 -33.043 66.902 1.00 4.27 282 ARG A N 1
ATOM 2267 C CA . ARG A 1 282 ? -20.741 -34.281 66.457 1.00 4.22 282 ARG A CA 1
ATOM 2268 C C . ARG A 1 282 ? -21.536 -34.911 67.565 1.00 4.29 282 ARG A C 1
ATOM 2269 O O . ARG A 1 282 ? -21.093 -34.970 68.750 1.00 4.75 282 ARG A O 1
ATOM 2277 N N . GLY A 1 283 ? -22.707 -35.451 67.247 1.00 4.26 283 GLY A N 1
ATOM 2278 C CA . GLY A 1 283 ? -23.458 -36.210 68.199 1.00 4.31 283 GLY A CA 1
ATOM 2279 C C . GLY A 1 283 ? -23.941 -35.443 69.383 1.00 4.12 283 GLY A C 1
ATOM 2280 O O . GLY A 1 283 ? -24.139 -36.030 70.482 1.00 4.76 283 GLY A O 1
ATOM 2281 N N . TYR A 1 284 ? -24.200 -34.136 69.271 1.00 4.16 284 TYR A N 1
ATOM 2282 C CA . TYR A 1 284 ? -24.587 -33.389 70.428 1.00 4.51 284 TYR A CA 1
ATOM 2283 C C . TYR A 1 284 ? -25.807 -33.906 71.086 1.00 4.43 284 TYR A C 1
ATOM 2284 O O . TYR A 1 284 ? -25.896 -33.936 72.358 1.00 5.09 284 TYR A O 1
ATOM 2293 N N . THR A 1 285 ? -26.857 -34.295 70.357 1.00 4.54 285 THR A N 1
ATOM 2294 C CA . THR A 1 285 ? -28.078 -34.781 70.964 1.00 4.73 285 THR A CA 1
ATOM 2295 C C . THR A 1 285 ? -27.808 -36.050 71.773 1.00 4.73 285 THR A C 1
ATOM 2296 O O . THR A 1 285 ? -28.250 -36.175 72.950 1.00 5.38 285 THR A O 1
ATOM 2300 N N . GLY A 1 286 ? -27.130 -37.000 71.177 1.00 4.89 286 GLY A N 1
ATOM 2301 C CA . GLY A 1 286 ? -26.816 -38.241 71.868 1.00 5.51 286 GLY A CA 1
ATOM 2302 C C . GLY A 1 286 ? -25.968 -38.020 73.111 1.00 5.16 286 GLY A C 1
ATOM 2303 O O . GLY A 1 286 ? -26.243 -38.671 74.181 1.00 6.03 286 GLY A O 1
ATOM 2304 N N . LEU A 1 287 ? -25.003 -37.153 73.071 1.00 5.29 287 LEU A N 1
ATOM 2305 C CA . LEU A 1 287 ? -24.225 -36.876 74.277 1.00 5.77 287 LEU A CA 1
ATOM 2306 C C . LEU A 1 287 ? -25.055 -36.216 75.324 1.00 6.22 287 LEU A C 1
ATOM 2307 O O . LEU A 1 287 ? -24.924 -36.581 76.556 1.00 6.78 287 LEU A O 1
ATOM 2312 N N . ILE A 1 288 ? -25.902 -35.265 75.008 1.00 5.86 288 ILE A N 1
ATOM 2313 C CA . ILE A 1 288 ? -26.779 -34.626 75.984 1.00 6.10 288 ILE A CA 1
ATOM 2314 C C . ILE A 1 288 ? -27.600 -35.724 76.613 1.00 6.23 288 ILE A C 1
ATOM 2315 O O . ILE A 1 288 ? -27.753 -35.795 77.886 1.00 7.63 288 ILE A O 1
ATOM 2320 N N . ASN A 1 289 ? -28.238 -36.574 75.842 1.00 6.59 289 ASN A N 1
ATOM 2321 C CA . ASN A 1 289 ? -29.148 -37.576 76.341 1.00 6.88 289 ASN A CA 1
ATOM 2322 C C . ASN A 1 289 ? -28.391 -38.644 77.126 1.00 7.53 289 ASN A C 1
ATOM 2323 O O . ASN A 1 289 ? -29.083 -39.385 77.892 1.00 9.11 289 ASN A O 1
ATOM 2328 N N . SER A 1 290 ? -27.163 -38.793 76.970 1.00 7.20 290 SER A N 1
ATOM 2329 C CA . SER A 1 290 ? -26.314 -39.752 77.642 1.00 7.52 290 SER A CA 1
ATOM 2330 C C . SER A 1 290 ? -25.660 -39.155 78.872 1.00 9.79 290 SER A C 1
ATOM 2331 O O . SER A 1 290 ? -24.760 -39.821 79.483 1.00 10.67 290 SER A O 1
ATOM 2334 N N . GLY A 1 291 ? -25.966 -37.925 79.259 1.00 9.44 291 GLY A N 1
ATOM 2335 C CA . GLY A 1 291 ? -25.386 -37.294 80.485 1.00 11.64 291 GLY A CA 1
ATOM 2336 C C . GLY A 1 291 ? -24.103 -36.857 80.272 1.00 11.12 291 GLY A C 1
ATOM 2337 O O . GLY A 1 291 ? -23.339 -36.600 81.338 1.00 16.90 291 GLY A O 1
ATOM 2338 N N . GLU A 1 292 ? -23.649 -36.497 79.077 1.00 12.12 292 GLU A N 1
ATOM 2339 C CA . GLU A 1 292 ? -22.338 -36.048 78.794 1.00 11.51 292 GLU A CA 1
ATOM 2340 C C A GLU A 1 292 ? -22.097 -34.527 78.317 0.50 12.54 292 GLU A C 1
ATOM 2341 C C B GLU A 1 292 ? -22.623 -34.501 78.646 0.50 12.53 292 GLU A C 1
ATOM 2342 O O A GLU A 1 292 ? -21.164 -34.256 77.597 0.50 15.70 292 GLU A O 1
ATOM 2343 O O B GLU A 1 292 ? -23.629 -33.963 79.139 0.50 14.92 292 GLU A O 1
ATOM 2349 N N A GLY A 1 293 ? -22.948 -33.704 78.725 0.50 13.13 293 GLY A N 1
ATOM 2350 N N B GLY A 1 293 ? -21.696 -33.885 78.071 0.50 12.96 293 GLY A N 1
ATOM 2351 C CA A GLY A 1 293 ? -22.773 -32.281 78.391 0.50 11.34 293 GLY A CA 1
ATOM 2352 C CA B GLY A 1 293 ? -21.844 -32.408 77.910 0.50 10.60 293 GLY A CA 1
ATOM 2353 C C A GLY A 1 293 ? -23.150 -31.995 76.947 0.50 8.23 293 GLY A C 1
ATOM 2354 C C B GLY A 1 293 ? -22.955 -32.030 76.872 0.50 8.20 293 GLY A C 1
ATOM 2355 O O A GLY A 1 293 ? -23.691 -32.869 76.259 0.50 8.60 293 GLY A O 1
ATOM 2356 O O B GLY A 1 293 ? -23.692 -32.869 76.279 0.50 8.60 293 GLY A O 1
ATOM 2357 N N . ASP A 1 294 ? -23.017 -30.734 76.582 1.00 7.79 294 ASP A N 1
ATOM 2358 C CA . ASP A 1 294 ? -23.951 -30.152 75.597 1.00 6.91 294 ASP A CA 1
ATOM 2359 C C . ASP A 1 294 ? -23.260 -29.563 74.389 1.00 5.82 294 ASP A C 1
ATOM 2360 O O . ASP A 1 294 ? -23.892 -28.757 73.682 1.00 7.46 294 ASP A O 1
ATOM 2365 N N . ARG A 1 295 ? -22.046 -30.003 74.127 1.00 6.34 295 ARG A N 1
ATOM 2366 C CA . ARG A 1 295 ? -21.301 -29.506 72.995 1.00 7.12 295 ARG A CA 1
ATOM 2367 C C . ARG A 1 295 ? -21.068 -30.513 71.891 1.00 6.41 295 ARG A C 1
ATOM 2368 O O . ARG A 1 295 ? -20.415 -30.128 70.868 1.00 7.29 295 ARG A O 1
ATOM 2376 N N . GLY A 1 296 ? -21.475 -31.724 72.005 1.00 6.33 296 GLY A N 1
ATOM 2377 C CA . GLY A 1 296 ? -21.040 -32.764 71.077 1.00 5.99 296 GLY A CA 1
ATOM 2378 C C . GLY A 1 296 ? -19.561 -33.008 71.130 1.00 5.67 296 GLY A C 1
ATOM 2379 O O . GLY A 1 296 ? -18.944 -32.663 72.191 1.00 7.80 296 GLY A O 1
ATOM 2380 N N . VAL A 1 297 ? -19.009 -33.594 70.127 1.00 5.54 297 VAL A N 1
ATOM 2381 C CA . VAL A 1 297 ? -17.598 -33.994 70.025 1.00 6.81 297 VAL A CA 1
ATOM 2382 C C . VAL A 1 297 ? -16.916 -33.213 68.969 1.00 5.62 297 VAL A C 1
ATOM 2383 O O . VAL A 1 297 ? -17.386 -33.170 67.800 1.00 6.26 297 VAL A O 1
ATOM 2387 N N . ALA A 1 298 ? -15.764 -32.618 69.272 1.00 6.03 298 ALA A N 1
ATOM 2388 C CA . ALA A 1 298 ? -15.006 -31.817 68.333 1.00 6.27 298 ALA A CA 1
ATOM 2389 C C . ALA A 1 298 ? -13.870 -32.604 67.689 1.00 5.71 298 ALA A C 1
ATOM 2390 O O . ALA A 1 298 ? -13.514 -32.308 66.535 1.00 6.52 298 ALA A O 1
ATOM 2392 N N . GLU A 1 299 ? -13.260 -33.550 68.401 1.00 5.99 299 GLU A N 1
ATOM 2393 C CA . GLU A 1 299 ? -12.063 -34.215 67.948 1.00 6.31 299 GLU A CA 1
ATOM 2394 C C . GLU A 1 299 ? -12.200 -34.768 66.523 1.00 5.76 299 GLU A C 1
ATOM 2395 O O . GLU A 1 299 ? -13.283 -35.300 66.140 1.00 6.73 299 GLU A O 1
ATOM 2401 N N . CYS A 1 300 ? -11.141 -34.679 65.762 1.00 5.27 300 CYS A N 1
ATOM 2402 C CA . CYS A 1 300 ? -11.101 -35.197 64.403 1.00 5.07 300 CYS A CA 1
ATOM 2403 C C . CYS A 1 300 ? -11.067 -36.705 64.450 1.00 5.40 300 CYS A C 1
ATOM 2404 O O . CYS A 1 300 ? -10.081 -37.257 64.979 1.00 6.47 300 CYS A O 1
ATOM 2407 N N . PRO A 1 301 ? -12.033 -37.423 63.856 1.00 5.45 301 PRO A N 1
ATOM 2408 C CA . PRO A 1 301 ? -12.074 -38.892 63.922 1.00 6.38 301 PRO A CA 1
ATOM 2409 C C . PRO A 1 301 ? -11.490 -39.555 62.717 1.00 6.31 301 PRO A C 1
ATOM 2410 O O . PRO A 1 301 ? -11.658 -40.759 62.540 1.00 7.71 301 PRO A O 1
ATOM 2414 N N . PHE A 1 302 ? -10.818 -38.797 61.829 1.00 5.98 302 PHE A N 1
ATOM 2415 C CA . PHE A 1 302 ? -10.413 -39.279 60.524 1.00 6.12 302 PHE A CA 1
ATOM 2416 C C . PHE A 1 302 ? -8.907 -39.407 60.482 1.00 6.18 302 PHE A C 1
ATOM 2417 O O . PHE A 1 302 ? -8.157 -38.391 60.420 1.00 6.59 302 PHE A O 1
ATOM 2425 N N . ASP A 1 303 ? -8.370 -40.618 60.512 1.00 6.30 303 ASP A N 1
ATOM 2426 C CA . ASP A 1 303 ? -6.944 -40.866 60.551 1.00 6.65 303 ASP A CA 1
ATOM 2427 C C . ASP A 1 303 ? -6.203 -40.268 59.397 1.00 5.72 303 ASP A C 1
ATOM 2428 O O . ASP A 1 303 ? -5.048 -39.882 59.568 1.00 6.37 303 ASP A O 1
ATOM 2433 N N . PHE A 1 304 ? -6.836 -40.186 58.206 1.00 4.76 304 PHE A N 1
ATOM 2434 C CA . PHE A 1 304 ? -6.111 -39.579 57.093 1.00 4.96 304 PHE A CA 1
ATOM 2435 C C . PHE A 1 304 ? -5.619 -38.190 57.457 1.00 4.47 304 PHE A C 1
ATOM 2436 O O . PHE A 1 304 ? -4.480 -37.815 57.143 1.00 5.14 304 PHE A O 1
ATOM 2444 N N . TYR A 1 305 ? -6.505 -37.379 58.000 1.00 4.44 305 TYR A N 1
ATOM 2445 C CA . TYR A 1 305 ? -6.137 -36.017 58.266 1.00 4.51 305 TYR A CA 1
ATOM 2446 C C . TYR A 1 305 ? -5.115 -35.923 59.393 1.00 4.27 305 TYR A C 1
ATOM 2447 O O . TYR A 1 305 ? -4.196 -35.079 59.319 1.00 5.24 305 TYR A O 1
ATOM 2456 N N . ARG A 1 306 ? -5.241 -36.736 60.409 1.00 4.88 306 ARG A N 1
ATOM 2457 C CA . ARG A 1 306 ? -4.234 -36.752 61.469 1.00 5.04 306 ARG A CA 1
ATOM 2458 C C . ARG A 1 306 ? -2.898 -37.157 60.949 1.00 5.68 306 ARG A C 1
ATOM 2459 O O . ARG A 1 306 ? -1.862 -36.498 61.264 1.00 6.08 306 ARG A O 1
ATOM 2467 N N . THR A 1 307 ? -2.805 -38.184 60.112 1.00 5.31 307 THR A N 1
ATOM 2468 C CA . THR A 1 307 ? -1.561 -38.598 59.523 1.00 5.19 307 THR A CA 1
ATOM 2469 C C . THR A 1 307 ? -1.018 -37.541 58.579 1.00 5.09 307 THR A C 1
ATOM 2470 O O . THR A 1 307 ? 0.194 -37.262 58.555 1.00 6.02 307 THR A O 1
ATOM 2474 N N . TRP A 1 308 ? -1.869 -36.964 57.725 1.00 4.69 308 TRP A N 1
ATOM 2475 C CA . TRP A 1 308 ? -1.390 -35.963 56.783 1.00 4.89 308 TRP A CA 1
ATOM 2476 C C . TRP A 1 308 ? -0.756 -34.787 57.566 1.00 5.07 308 TRP A C 1
ATOM 2477 O O . TRP A 1 308 ? 0.300 -34.269 57.101 1.00 5.72 308 TRP A O 1
ATOM 2488 N N . VAL A 1 309 ? -1.365 -34.342 58.588 1.00 4.95 309 VAL A N 1
ATOM 2489 C CA . VAL A 1 309 ? -0.875 -33.219 59.370 1.00 5.70 309 VAL A CA 1
ATOM 2490 C C . VAL A 1 309 ? 0.422 -33.589 60.089 1.00 6.44 309 VAL A C 1
ATOM 2491 O O . VAL A 1 309 ? 1.350 -32.730 60.086 1.00 9.43 309 VAL A O 1
ATOM 2495 N N A LEU A 1 310 ? 0.506 -34.742 60.731 0.50 5.71 310 LEU A N 1
ATOM 2496 N N B LEU A 1 310 ? 0.560 -34.698 60.677 0.50 5.71 310 LEU A N 1
ATOM 2497 C CA A LEU A 1 310 ? 1.659 -35.263 61.557 0.50 6.00 310 LEU A CA 1
ATOM 2498 C CA B LEU A 1 310 ? 1.784 -34.869 61.393 0.50 5.98 310 LEU A CA 1
ATOM 2499 C C A LEU A 1 310 ? 2.794 -35.716 60.704 0.50 5.49 310 LEU A C 1
ATOM 2500 C C B LEU A 1 310 ? 2.813 -35.691 60.685 0.50 5.54 310 LEU A C 1
ATOM 2501 O O A LEU A 1 310 ? 3.976 -35.557 61.121 0.50 7.45 310 LEU A O 1
ATOM 2502 O O B LEU A 1 310 ? 3.987 -35.612 61.128 0.50 7.46 310 LEU A O 1
ATOM 2511 N N . ASP A 1 311 ? 2.535 -36.362 59.600 1.00 6.02 311 ASP A N 1
ATOM 2512 C CA . ASP A 1 311 ? 3.490 -37.169 58.890 1.00 6.99 311 ASP A CA 1
ATOM 2513 C C . ASP A 1 311 ? 3.069 -37.228 57.422 1.00 6.31 311 ASP A C 1
ATOM 2514 O O . ASP A 1 311 ? 2.620 -38.264 56.920 1.00 6.60 311 ASP A O 1
ATOM 2519 N N . ALA A 1 312 ? 3.243 -36.106 56.757 1.00 6.84 312 ALA A N 1
ATOM 2520 C CA . ALA A 1 312 ? 2.836 -36.020 55.354 1.00 6.74 312 ALA A CA 1
ATOM 2521 C C . ALA A 1 312 ? 3.535 -37.035 54.516 1.00 6.73 312 ALA A C 1
ATOM 2522 O O . ALA A 1 312 ? 2.954 -37.561 53.536 1.00 7.38 312 ALA A O 1
ATOM 2524 N N . GLU A 1 313 ? 4.790 -37.358 54.805 1.00 7.70 313 GLU A N 1
ATOM 2525 C CA . GLU A 1 313 ? 5.486 -38.378 54.067 1.00 8.99 313 GLU A CA 1
ATOM 2526 C C . GLU A 1 313 ? 4.867 -39.728 54.192 1.00 8.07 313 GLU A C 1
ATOM 2527 O O . GLU A 1 313 ? 4.830 -40.486 53.188 1.00 7.69 313 GLU A O 1
ATOM 2533 N N . LYS A 1 314 ? 4.400 -40.119 55.353 1.00 7.52 314 LYS A N 1
ATOM 2534 C CA . LYS A 1 314 ? 3.693 -41.318 55.515 1.00 7.52 314 LYS A CA 1
ATOM 2535 C C . LYS A 1 314 ? 2.353 -41.322 54.706 1.00 7.02 314 LYS A C 1
ATOM 2536 O O . LYS A 1 314 ? 1.998 -42.316 54.079 1.00 7.21 314 LYS A O 1
ATOM 2542 N N . ALA A 1 315 ? 1.612 -40.206 54.807 1.00 5.99 315 ALA A N 1
ATOM 2543 C CA . ALA A 1 315 ? 0.401 -40.132 54.014 1.00 6.30 315 ALA A CA 1
ATOM 2544 C C . ALA A 1 315 ? 0.719 -40.295 52.524 1.00 5.66 315 ALA A C 1
ATOM 2545 O O . ALA A 1 315 ? -0.046 -40.971 51.784 1.00 6.28 315 ALA A O 1
ATOM 2547 N N . ARG A 1 316 ? 1.786 -39.702 52.056 1.00 5.56 316 ARG A N 1
ATOM 2548 C CA . ARG A 1 316 ? 2.199 -39.848 50.675 1.00 6.35 316 ARG A CA 1
ATOM 2549 C C . ARG A 1 316 ? 2.534 -41.273 50.351 1.00 5.60 316 ARG A C 1
ATOM 2550 O O . ARG A 1 316 ? 2.103 -41.814 49.305 1.00 5.90 316 ARG A O 1
ATOM 2558 N N . GLU A 1 317 ? 3.316 -41.977 51.192 1.00 6.74 317 GLU A N 1
ATOM 2559 C CA . GLU A 1 317 ? 3.627 -43.356 50.999 1.00 7.01 317 GLU A CA 1
ATOM 2560 C C . GLU A 1 317 ? 2.367 -44.208 50.920 1.00 6.68 317 GLU A C 1
ATOM 2561 O O . GLU A 1 317 ? 2.216 -45.086 50.052 1.00 7.31 317 GLU A O 1
ATOM 2567 N N . ASN A 1 318 ? 1.417 -43.952 51.797 1.00 6.66 318 ASN A N 1
ATOM 2568 C CA . ASN A 1 318 ? 0.211 -44.695 51.847 1.00 6.15 318 ASN A CA 1
ATOM 2569 C C . ASN A 1 318 ? -0.545 -44.536 50.519 1.00 6.33 318 ASN A C 1
ATOM 2570 O O . ASN A 1 318 ? -1.074 -45.524 49.980 1.00 7.00 318 ASN A O 1
ATOM 2575 N N . VAL A 1 319 ? -0.636 -43.315 49.995 1.00 5.44 319 VAL A N 1
ATOM 2576 C CA . VAL A 1 319 ? -1.430 -43.149 48.793 1.00 5.23 319 VAL A CA 1
ATOM 2577 C C . VAL A 1 319 ? -0.710 -43.733 47.601 1.00 4.68 319 VAL A C 1
ATOM 2578 O O . VAL A 1 319 ? -1.351 -44.225 46.646 1.00 5.01 319 VAL A O 1
ATOM 2582 N N . GLU A 1 320 ? 0.639 -43.731 47.583 1.00 5.46 320 GLU A N 1
ATOM 2583 C CA . GLU A 1 320 ? 1.381 -44.331 46.509 1.00 5.31 320 GLU A CA 1
ATOM 2584 C C . GLU A 1 320 ? 1.102 -45.823 46.390 1.00 5.47 320 GLU A C 1
ATOM 2585 O O . GLU A 1 320 ? 1.088 -46.352 45.305 1.00 6.44 320 GLU A O 1
ATOM 2591 N N . LYS A 1 321 ? 0.838 -46.480 47.498 1.00 5.78 321 LYS A N 1
ATOM 2592 C CA . LYS A 1 321 ? 0.488 -47.912 47.470 1.00 6.40 321 LYS A CA 1
ATOM 2593 C C . LYS A 1 321 ? -0.838 -48.132 46.778 1.00 7.27 321 LYS A C 1
ATOM 2594 O O . LYS A 1 321 ? -0.972 -49.214 46.169 1.00 10.96 321 LYS A O 1
ATOM 2600 N N . ILE A 1 322 ? -1.761 -47.246 46.857 1.00 6.39 322 ILE A N 1
ATOM 2601 C CA A ILE A 1 322 ? -2.928 -47.618 46.098 0.41 5.69 322 ILE A CA 1
ATOM 2602 C CA B ILE A 1 322 ? -3.188 -47.259 46.314 0.59 6.66 322 ILE A CA 1
ATOM 2603 C C . ILE A 1 322 ? -3.122 -46.838 44.840 1.00 5.66 322 ILE A C 1
ATOM 2604 O O . ILE A 1 322 ? -4.129 -47.074 44.120 1.00 6.98 322 ILE A O 1
ATOM 2613 N N . THR A 1 323 ? -2.149 -46.071 44.403 1.00 5.62 323 THR A N 1
ATOM 2614 C CA . THR A 1 323 ? -2.123 -45.429 43.097 1.00 5.24 323 THR A CA 1
ATOM 2615 C C . THR A 1 323 ? -0.843 -45.841 42.389 1.00 5.71 323 THR A C 1
ATOM 2616 O O . THR A 1 323 ? -0.821 -46.943 41.786 1.00 6.69 323 THR A O 1
ATOM 2620 N N . ARG A 1 324 ? 0.181 -45.047 42.440 1.00 5.55 324 ARG A N 1
ATOM 2621 C CA . ARG A 1 324 ? 1.476 -45.392 41.889 1.00 5.21 324 ARG A CA 1
ATOM 2622 C C . ARG A 1 324 ? 2.539 -44.614 42.655 1.00 5.39 324 ARG A C 1
ATOM 2623 O O . ARG A 1 324 ? 2.237 -43.640 43.347 1.00 6.21 324 ARG A O 1
ATOM 2631 N N . SER A 1 325 ? 3.797 -45.035 42.490 1.00 5.61 325 SER A N 1
ATOM 2632 C CA A SER A 1 325 ? 4.910 -44.456 43.236 0.78 6.34 325 SER A CA 1
ATOM 2633 C CA B SER A 1 325 ? 4.855 -44.415 43.270 0.22 6.23 325 SER A CA 1
ATOM 2634 C C . SER A 1 325 ? 5.549 -43.311 42.531 1.00 7.15 325 SER A C 1
ATOM 2635 O O . SER A 1 325 ? 6.241 -42.515 43.263 1.00 12.30 325 SER A O 1
ATO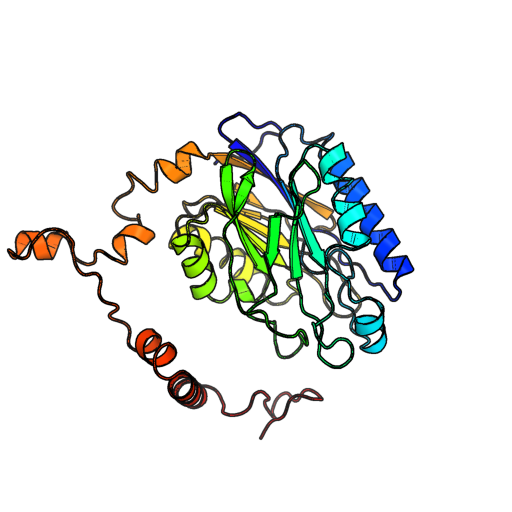M 2640 N N . THR A 1 326 ? 5.470 -43.164 41.246 1.00 5.75 326 THR A N 1
ATOM 2641 C CA . THR A 1 326 ? 6.059 -42.115 40.469 1.00 5.66 326 THR A CA 1
ATOM 2642 C C . THR A 1 326 ? 5.041 -41.162 39.956 1.00 5.06 326 THR A C 1
ATOM 2643 O O . THR A 1 326 ? 3.882 -41.551 39.687 1.00 5.30 326 THR A O 1
ATOM 2647 N N . VAL A 1 327 ? 5.428 -39.909 39.716 1.00 4.88 327 VAL A N 1
ATOM 2648 C CA . VAL A 1 327 ? 4.458 -38.939 39.224 1.00 4.55 327 VAL A CA 1
ATOM 2649 C C . VAL A 1 327 ? 3.966 -39.271 37.824 1.00 4.60 327 VAL A C 1
ATOM 2650 O O . VAL A 1 327 ? 2.819 -38.909 37.500 1.00 5.25 327 VAL A O 1
ATOM 2654 N N . GLY A 1 328 ? 4.770 -39.896 37.009 1.00 5.34 328 GLY A N 1
ATOM 2655 C CA . GLY A 1 328 ? 4.374 -40.364 35.687 1.00 5.61 328 GLY A CA 1
ATOM 2656 C C . GLY A 1 328 ? 4.021 -41.814 35.643 1.00 4.93 328 GLY A C 1
ATOM 2657 O O . GLY A 1 328 ? 4.355 -42.599 36.510 1.00 5.64 328 GLY A O 1
ATOM 2658 N N . THR A 1 329 ? 3.366 -42.207 34.539 1.00 5.22 329 THR A N 1
ATOM 2659 C CA . THR A 1 329 ? 3.076 -43.566 34.206 1.00 5.00 329 THR A CA 1
ATOM 2660 C C . THR A 1 329 ? 3.620 -43.870 32.855 1.00 5.59 329 THR A C 1
ATOM 2661 O O . THR A 1 329 ? 3.399 -43.202 31.874 1.00 5.74 329 THR A O 1
ATOM 2665 N N . ALA A 1 330 ? 4.333 -45.031 32.747 1.00 6.02 330 ALA A N 1
ATOM 2666 C CA . ALA A 1 330 ? 4.900 -45.476 31.527 1.00 6.95 330 ALA A CA 1
ATOM 2667 C C . ALA A 1 330 ? 3.849 -45.889 30.491 1.00 6.09 330 ALA A C 1
ATOM 2668 O O . ALA A 1 330 ? 4.192 -45.959 29.308 1.00 7.49 330 ALA A O 1
ATOM 2670 N N . GLU A 1 331 ? 2.609 -46.107 30.907 1.00 5.46 331 GLU A N 1
ATOM 2671 C CA . GLU A 1 331 ? 1.534 -46.449 29.965 1.00 5.88 331 GLU A CA 1
ATOM 2672 C C . GLU A 1 331 ? 1.073 -45.180 29.246 1.00 5.93 331 GLU A C 1
ATOM 2673 O O . GLU A 1 331 ? 0.324 -45.302 28.230 1.00 7.40 331 GLU A O 1
ATOM 2679 N N . CYS A 1 332 ? 1.396 -43.987 29.718 1.00 5.40 332 CYS A N 1
ATOM 2680 C CA . CYS A 1 332 ? 1.005 -42.753 29.048 1.00 4.91 332 CYS A CA 1
ATOM 2681 C C . CYS A 1 332 ? 2.081 -41.706 29.389 1.00 5.10 332 CYS A C 1
ATOM 2682 O O . CYS A 1 332 ? 1.899 -40.823 30.228 1.00 4.93 332 CYS A O 1
ATOM 2685 N N . PRO A 1 333 ? 3.274 -41.835 28.739 1.00 5.43 333 PRO A N 1
ATOM 2686 C CA . PRO A 1 333 ? 4.392 -41.011 29.143 1.00 5.54 333 PRO A CA 1
ATOM 2687 C C . PRO A 1 333 ? 4.198 -39.603 28.677 1.00 6.04 333 PRO A C 1
ATOM 2688 O O . PRO A 1 333 ? 3.565 -39.303 27.682 1.00 7.07 333 PRO A O 1
ATOM 2692 N N . ILE A 1 334 ? 4.832 -38.692 29.430 1.00 5.64 334 ILE A N 1
ATOM 2693 C CA . ILE A 1 334 ? 4.830 -37.286 29.148 1.00 6.16 334 ILE A CA 1
ATOM 2694 C C . ILE A 1 334 ? 6.282 -36.771 29.371 1.00 5.65 334 ILE A C 1
ATOM 2695 O O . ILE A 1 334 ? 6.873 -37.050 30.379 1.00 7.23 334 ILE A O 1
ATOM 2700 N N . GLN A 1 335 ? 6.814 -36.083 28.352 1.00 6.68 335 GLN A N 1
ATOM 2701 C CA . GLN A 1 335 ? 8.175 -35.568 28.460 1.00 7.83 335 GLN A CA 1
ATOM 2702 C C . GLN A 1 335 ? 8.325 -34.715 29.668 1.00 7.44 335 GLN A C 1
ATOM 2703 O O . GLN A 1 335 ? 7.516 -33.815 29.945 1.00 8.16 335 GLN A O 1
ATOM 2709 N N . GLY A 1 336 ? 9.375 -34.987 30.448 1.00 7.91 336 GLY A N 1
ATOM 2710 C CA . GLY A 1 336 ? 9.659 -34.247 31.652 1.00 8.41 336 GLY A CA 1
ATOM 2711 C C . GLY A 1 336 ? 9.031 -34.798 32.915 1.00 6.95 336 GLY A C 1
ATOM 2712 O O . GLY A 1 336 ? 9.338 -34.318 33.991 1.00 7.68 336 GLY A O 1
ATOM 2713 N N . ILE A 1 337 ? 8.150 -35.818 32.780 1.00 6.83 337 ILE A N 1
ATOM 2714 C CA . ILE A 1 337 ? 7.480 -36.371 33.930 1.00 6.17 337 ILE A CA 1
ATOM 2715 C C . ILE A 1 337 ? 8.047 -37.794 34.140 1.00 7.22 337 ILE A C 1
ATOM 2716 O O . ILE A 1 337 ? 7.808 -38.668 33.275 1.00 7.46 337 ILE A O 1
ATOM 2721 N N . PRO A 1 338 ? 8.793 -38.052 35.191 1.00 6.78 338 PRO A N 1
ATOM 2722 C CA . PRO A 1 338 ? 9.455 -39.351 35.312 1.00 7.42 338 PRO A CA 1
ATOM 2723 C C . PRO A 1 338 ? 8.451 -40.456 35.568 1.00 7.13 338 PRO A C 1
ATOM 2724 O O . PRO A 1 338 ? 7.464 -40.257 36.280 1.00 7.95 338 PRO A O 1
ATOM 2728 N N . ASN A 1 339 ? 8.772 -41.665 35.150 1.00 7.62 339 ASN A N 1
ATOM 2729 C CA . ASN A 1 339 ? 7.934 -42.820 35.383 1.00 8.34 339 ASN A CA 1
ATOM 2730 C C . ASN A 1 339 ? 8.790 -43.992 35.739 1.00 10.41 339 ASN A C 1
ATOM 2731 O O . ASN A 1 339 ? 9.992 -43.891 35.882 1.00 12.91 339 ASN A O 1
ATOM 2736 N N . GLU A 1 340 ? 8.208 -45.189 35.858 1.00 11.59 340 GLU A N 1
ATOM 2737 C CA . GLU A 1 340 ? 8.990 -46.391 36.220 1.00 15.96 340 GLU A CA 1
ATOM 2738 C C . GLU A 1 340 ? 9.311 -47.075 34.937 1.00 18.62 340 GLU A C 1
ATOM 2739 O O . GLU A 1 340 ? 9.955 -48.150 35.224 1.00 27.11 340 GLU A O 1
#

Foldseek 3Di:
DAADDLAADLFWAKEKFWQAAADQDQAQVQLLVQLLVVLVVLQVVCVVRVRHAEYEAAFRSRPGAHLPLVSLQRNADEVVDDSLQSNLVSLQNSVHKYKDWGRFHADPPPPVAFGFTWIFIAHSNSRTFDIDTAQDAPPPSGRHDHDDDWDWGQGVSRQIEIEHEDVSLVDLVVLQVHLLVPHQEYEYHYAAFDDPVVVVLQSQLVSLQLSLHKYWYHYYADDRPPTGTFAFTFIYGSNSHTNDTDGRDHTDMGIDIHGPVVSVCCCVDPDPRNNSQDQQQPPQVVCVVVVHDNRHHRDDPDVLVVCCVPPVVVNLVVVCVVPNNFQDDPVDDDPPGDYD

Organism: Bacillus sp. (NCBI:txid1409)

Solvent-accessible surface area: 15795 Å² total; per-residue (Å²): 43,118,88,64,84,88,56,28,44,176,49,0,0,0,0,0,0,0,0,18,87,7,15,102,26,72,65,79,76,63,0,24,100,10,0,110,118,0,14,103,40,0,45,41,16,41,163,42,25,82,6,0,24,0,0,0,0,0,0,9,1,0,0,0,21,7,59,71,104,115,46,13,56,78,0,4,0,53,24,110,23,95,1,4,60,25,0,13,93,2,0,104,145,6,84,0,36,0,0,1,0,0,0,0,8,86,22,125,61,50,78,109,98,28,0,17,0,0,0,0,0,0,12,37,138,17,100,57,54,6,69,0,49,2,49,47,16,60,86,69,92,12,54,18,94,66,10,129,52,9,91,46,23,124,4,6,85,17,0,91,0,0,0,0,0,3,12,0,0,43,95,64,58,11,0,71,61,0,3,78,106,22,0,8,0,0,0,0,0,4,1,12,8,83,121,24,47,113,99,8,23,102,32,3,76,40,17,0,105,27,2,1,0,0,0,0,5,0,0,0,0,12,128,5,48,76,38,45,3,2,1,36,0,7,0,2,0,9,43,19,153,50,24,5,56,7,27,60,85,86,64,9,71,37,13,1,9,0,3,18,58,88,0,100,74,40,52,164,76,26,137,76,77,9,34,24,96,78,64,83,39,79,49,70,83,40,42,86,119,76,72,114,46,105,171,15,49,62,123,49,65,107,108,106,84,113,36,112,135,151,61,56,123,89,9,138,90,61,74,54,147,145,98,116,67,38,106,8,48,65,171,84,96,64,186,70,43,87,57,155

B-factor: mean 7.63, std 6.43, range [2.0, 55.83]

Sequence (340 aa):
MRHGDISSSHDTVGIAVVNYKKMPRRLHTKAEVIENAKKIADMVVGMKQQGLPGMDLVVFPEYSTMGIMYDQDEMFATAASIPGEETAIFAEEACKKADTWGVFSLTGEKHEDDHPNKAPYNTLVLINNKGEIVQKYRKKIIPWCPIDDGWYPGDTTYVTEGPKGLKISLIVCDDGNYPEIWRDCAMKGAELIVRCQGYMYPAKEQQIMMMAKKAMAWANNTYVAVANATGFDGVYSYFGHSAIIGFDGRTLGECGTEENGIQYAEVSISQIRDFFRKNAQSQNHLFKLLLHRGYTGLINSGEGGDRGVAECPFDFYRTWVLLDAEKARENVEKIITRSSTVGTAECPIQGIPNE

Nearest PDB structures (foldseek):
  4lf0-assembly1_A  TM=1.003E+00  e=2.930E-74  Bacillus sp. (in: firmicutes)
  2plq-assembly1_A  TM=1.003E+00  e=3.290E-72  Aeribacillus pallidus
  4gyl-assembly1_A  TM=1.003E+00  e=4.414E-71  Bacillus sp. (in: firmicutes)
  2uxy-assembly1_A  TM=1.001E+00  e=8.401E-66  Pseudomonas aeruginosa
  5g3p-assembly1_D  TM=9.611E-01  e=2.646E-35  Bacillus cereus